Protein AF-A0A2A2AHZ4-F1 (afdb_monomer_lite)

Secondary structure (DSSP, 8-state):
----S--PPPHHHHHHHHHHHHHHHHHHTT--TTSGGGGSPPPHHHHT--HHHHHHTTPEEEEETTEEEEE-SSS--EEEEE-TTS--EEEEE-TTTT-TT--EEEETTEEE---B-TTS-B-EEEEEEESSSSEEEEEE---TTSTT------TTS--S--EEEEEETTTTEEEEE---TT---SS-EEEEETTEEEEESSHHHHHHT--SEEEE-

Radius of gyration: 17.36 Å; chains: 1; bounding box: 48×33×46 Å

Organism: NCBI:txid2029117

Structure (mmCIF, N/CA/C/O backbone):
data_AF-A0A2A2AHZ4-F1
#
_entry.id   AF-A0A2A2AHZ4-F1
#
loop_
_atom_site.group_PDB
_atom_site.id
_atom_site.type_symbol
_atom_site.label_atom_id
_atom_site.label_alt_id
_atom_site.label_comp_id
_atom_site.label_asym_id
_atom_site.label_entity_id
_atom_site.label_seq_id
_atom_site.pdbx_PDB_ins_code
_atom_site.Cartn_x
_atom_site.Cartn_y
_atom_site.Cartn_z
_atom_site.occupancy
_atom_site.B_iso_or_equiv
_atom_site.auth_seq_id
_atom_site.auth_comp_id
_atom_site.auth_asym_id
_atom_site.auth_atom_id
_atom_site.pdbx_PDB_model_num
ATOM 1 N N . MET A 1 1 ? -25.480 15.436 -5.336 1.00 41.38 1 MET A N 1
ATOM 2 C CA . MET A 1 1 ? -25.686 14.184 -4.581 1.00 41.38 1 MET A CA 1
ATOM 3 C C . MET A 1 1 ? -25.624 14.537 -3.107 1.00 41.38 1 MET A C 1
ATOM 5 O O . MET A 1 1 ? -24.783 15.351 -2.749 1.00 41.38 1 MET A O 1
ATOM 9 N N . LEU A 1 2 ? -26.577 14.027 -2.325 1.00 44.72 2 LEU A N 1
ATOM 10 C CA . LEU A 1 2 ? -26.750 14.291 -0.894 1.00 44.72 2 LEU A CA 1
ATOM 11 C C . LEU A 1 2 ? -25.594 13.677 -0.095 1.00 44.72 2 LEU A C 1
ATOM 13 O O . LEU A 1 2 ? -25.531 12.456 -0.009 1.00 44.72 2 LEU A O 1
ATOM 17 N N . PHE A 1 3 ? -24.707 14.481 0.487 1.00 48.66 3 PHE A N 1
ATOM 18 C CA . PHE A 1 3 ? -23.670 13.981 1.402 1.00 48.66 3 PHE A CA 1
ATOM 19 C C . PHE A 1 3 ? -23.408 14.965 2.550 1.00 48.66 3 PHE A C 1
ATOM 21 O O . PHE A 1 3 ? -22.257 15.240 2.860 1.00 48.66 3 PHE A O 1
ATOM 28 N N . ASP A 1 4 ? -24.474 15.500 3.149 1.00 49.34 4 ASP A N 1
ATOM 29 C CA . ASP A 1 4 ? -24.400 16.473 4.252 1.00 49.34 4 ASP A CA 1
ATOM 30 C C . ASP A 1 4 ? -25.344 16.070 5.403 1.00 49.34 4 ASP A C 1
ATOM 32 O O . ASP A 1 4 ? -26.085 16.875 5.957 1.00 49.34 4 ASP A O 1
ATOM 36 N N . GLU A 1 5 ? -25.368 14.774 5.727 1.00 55.78 5 GLU A N 1
ATOM 37 C CA . GLU A 1 5 ? -25.888 14.304 7.013 1.00 55.78 5 GLU A CA 1
ATOM 38 C C . GLU A 1 5 ? -24.698 13.842 7.852 1.00 55.78 5 GLU A C 1
ATOM 40 O O . GLU A 1 5 ? -23.965 12.934 7.445 1.00 55.78 5 GLU A O 1
ATOM 45 N N . ASP A 1 6 ? -24.507 14.491 9.004 1.00 65.88 6 ASP A N 1
ATOM 46 C CA . ASP A 1 6 ? -23.552 14.096 10.036 1.00 65.88 6 ASP A CA 1
ATOM 47 C C . ASP A 1 6 ? -23.744 12.609 10.347 1.00 65.88 6 ASP A C 1
ATOM 49 O O . ASP A 1 6 ? -24.726 12.196 10.967 1.00 65.88 6 ASP A O 1
ATOM 53 N N . CYS A 1 7 ? -22.820 11.777 9.867 1.00 71.00 7 CYS A N 1
ATOM 54 C CA . CYS A 1 7 ? -22.884 10.341 10.083 1.00 71.00 7 CYS A CA 1
ATOM 55 C C . CYS A 1 7 ? -22.544 10.094 11.562 1.00 71.00 7 CYS A C 1
ATOM 57 O O . CYS A 1 7 ? -21.410 10.378 11.963 1.00 71.00 7 CYS A O 1
ATOM 59 N N . PRO A 1 8 ? -23.489 9.617 12.397 1.00 83.94 8 PRO A N 1
ATOM 60 C CA . PRO A 1 8 ? -23.260 9.520 13.831 1.00 83.94 8 PRO A CA 1
ATOM 61 C C . PRO A 1 8 ? -22.068 8.594 14.122 1.00 83.94 8 PRO A C 1
ATOM 63 O O . PRO A 1 8 ? -21.886 7.600 13.410 1.00 83.94 8 PRO A O 1
ATOM 66 N N . PRO A 1 9 ? -21.262 8.876 15.165 1.00 89.50 9 PRO A N 1
ATOM 67 C CA . PRO A 1 9 ? -20.137 8.023 15.522 1.00 89.50 9 PRO A CA 1
ATOM 68 C C . PRO A 1 9 ? -20.585 6.582 15.784 1.00 89.50 9 PRO A C 1
ATOM 70 O O . PRO A 1 9 ? -21.534 6.342 16.534 1.00 89.50 9 PRO A O 1
ATOM 73 N N . THR A 1 10 ? -19.870 5.623 15.204 1.00 94.81 10 THR A N 1
ATOM 74 C CA . THR A 1 10 ? -20.039 4.192 15.463 1.00 94.81 10 THR A CA 1
ATOM 75 C C . THR A 1 10 ? -18.943 3.719 16.425 1.00 94.81 10 THR A C 1
ATOM 77 O O . THR A 1 10 ? -17.909 4.380 16.566 1.00 94.81 10 THR A O 1
ATOM 80 N N . PRO A 1 11 ? -19.095 2.557 17.086 1.00 96.81 11 PRO A N 1
ATOM 81 C CA . PRO A 1 11 ? -18.005 1.983 17.876 1.00 96.81 11 PRO A CA 1
ATOM 82 C C . PRO A 1 11 ? -16.721 1.761 17.059 1.00 96.81 11 PRO A C 1
ATOM 84 O O . PRO A 1 11 ? -15.622 1.979 17.566 1.00 96.81 11 PRO A O 1
ATOM 87 N N . ALA A 1 12 ? -16.853 1.365 15.788 1.00 96.56 12 ALA A N 1
ATOM 88 C CA . ALA A 1 12 ? -15.720 1.176 14.887 1.00 96.56 12 ALA A CA 1
ATOM 89 C C . ALA A 1 12 ? -15.069 2.513 14.495 1.00 96.56 12 ALA A C 1
ATOM 91 O O . ALA A 1 12 ? -13.844 2.611 14.521 1.00 96.56 12 ALA A O 1
ATOM 92 N N . SER A 1 13 ? -15.852 3.568 14.228 1.00 96.69 13 SER A N 1
ATOM 93 C CA . SER A 1 13 ? -15.301 4.892 13.914 1.00 96.69 13 SER A CA 1
ATOM 94 C C . SER A 1 13 ? -14.571 5.506 15.109 1.00 96.69 13 SER A C 1
ATOM 96 O O . SER A 1 13 ? -13.497 6.084 14.949 1.00 96.69 13 SER A O 1
ATOM 98 N N . GLN A 1 14 ? -15.087 5.320 16.326 1.00 97.00 14 GLN A N 1
ATOM 99 C CA . GLN A 1 14 ? -14.411 5.744 17.555 1.00 97.00 14 GLN A CA 1
ATOM 100 C C . GLN A 1 14 ? -13.103 4.977 17.781 1.00 97.00 14 GLN A C 1
ATOM 102 O O . GLN A 1 14 ? -12.082 5.589 18.100 1.00 97.00 14 GLN A O 1
ATOM 107 N N . ALA A 1 15 ? -13.112 3.656 17.579 1.00 97.31 15 ALA A N 1
ATOM 108 C CA . ALA A 1 15 ? -11.908 2.836 17.676 1.00 97.31 15 ALA A CA 1
ATOM 109 C C . ALA A 1 15 ? -10.858 3.237 16.627 1.00 97.31 15 ALA A C 1
ATOM 111 O O . ALA A 1 15 ? -9.676 3.332 16.956 1.00 97.31 15 ALA A O 1
ATOM 112 N N . LEU A 1 16 ? -11.287 3.525 15.394 1.00 97.19 16 LEU A N 1
ATOM 113 C CA . LEU A 1 16 ? -10.426 4.011 14.319 1.00 97.19 16 LEU A CA 1
ATOM 114 C C . LEU A 1 16 ? -9.790 5.363 14.674 1.00 97.19 16 LEU A C 1
ATOM 116 O O . LEU A 1 16 ? -8.573 5.495 14.557 1.00 97.19 16 LEU A O 1
ATOM 120 N N . ARG A 1 17 ? -10.575 6.335 15.168 1.00 95.94 17 ARG A N 1
ATOM 121 C CA . ARG A 1 17 ? -10.053 7.636 15.630 1.00 95.94 17 ARG A CA 1
ATOM 122 C C . ARG A 1 17 ? -9.018 7.465 16.743 1.00 95.94 17 ARG A C 1
ATOM 124 O O . ARG A 1 17 ? -7.943 8.048 16.671 1.00 95.94 17 ARG A O 1
ATOM 131 N N . ALA A 1 18 ? -9.323 6.655 17.758 1.00 96.88 18 ALA A N 1
ATOM 132 C CA . ALA A 1 18 ? -8.422 6.429 18.889 1.00 96.88 18 ALA A CA 1
ATOM 133 C C . ALA A 1 18 ? -7.110 5.751 18.461 1.00 96.88 18 ALA A C 1
ATOM 135 O O . ALA A 1 18 ? -6.023 6.132 18.904 1.00 96.88 18 ALA A O 1
ATOM 136 N N . TRP A 1 19 ? -7.202 4.763 17.571 1.00 96.50 19 TRP A N 1
ATOM 137 C CA . TRP A 1 19 ? -6.030 4.087 17.032 1.00 96.50 19 TRP A CA 1
ATOM 138 C C . TRP A 1 19 ? -5.176 5.024 16.172 1.00 96.50 19 TRP A C 1
ATOM 140 O O . TRP A 1 19 ? -3.969 5.114 16.390 1.00 96.50 19 TRP A O 1
ATOM 150 N N . HIS A 1 20 ? -5.785 5.789 15.261 1.00 95.62 20 HIS A N 1
ATOM 151 C CA . HIS A 1 20 ? -5.059 6.767 14.445 1.00 95.62 20 HIS A CA 1
ATOM 152 C C . HIS A 1 20 ? -4.393 7.852 15.304 1.00 95.62 20 HIS A C 1
ATOM 154 O O . HIS A 1 20 ? -3.220 8.152 15.096 1.00 95.62 20 HIS A O 1
ATOM 160 N N . ALA A 1 21 ? -5.066 8.353 16.344 1.00 94.88 21 ALA A N 1
ATOM 161 C CA . ALA A 1 21 ? -4.463 9.289 17.295 1.00 94.88 21 ALA A CA 1
ATOM 162 C C . ALA A 1 21 ? -3.212 8.703 17.980 1.00 94.88 21 ALA A C 1
ATOM 164 O O . ALA A 1 21 ? -2.217 9.406 18.150 1.00 94.88 21 ALA A O 1
ATOM 165 N N . THR A 1 22 ? -3.228 7.401 18.294 1.00 95.50 22 THR A N 1
ATOM 166 C CA . THR A 1 22 ? -2.059 6.687 18.840 1.00 95.50 22 THR A CA 1
ATOM 167 C C . THR A 1 22 ? -0.902 6.654 17.835 1.00 95.50 22 THR A C 1
ATOM 169 O O . THR A 1 22 ? 0.251 6.851 18.221 1.00 95.50 22 THR A O 1
ATOM 172 N N . LEU A 1 23 ? -1.187 6.449 16.542 1.00 94.31 23 LEU A N 1
ATOM 173 C CA . LEU A 1 23 ? -0.168 6.505 15.486 1.00 94.31 23 LEU A CA 1
ATOM 174 C C . LEU A 1 23 ? 0.454 7.899 15.367 1.00 94.31 23 LEU A C 1
ATOM 176 O O . LEU A 1 23 ? 1.675 8.024 15.284 1.00 94.31 23 LEU A O 1
ATOM 180 N N . ILE A 1 24 ? -0.375 8.946 15.389 1.00 93.31 24 ILE A N 1
ATOM 181 C CA . ILE A 1 24 ? 0.084 10.339 15.332 1.00 93.31 24 ILE A CA 1
ATOM 182 C C . ILE A 1 24 ? 0.972 10.670 16.532 1.00 93.31 24 ILE A C 1
ATOM 184 O O . ILE A 1 24 ? 2.043 11.252 16.359 1.00 93.31 24 ILE A O 1
ATOM 188 N N . GLU A 1 25 ? 0.559 10.294 17.741 1.00 93.31 25 GLU A N 1
ATOM 189 C CA . GLU A 1 25 ? 1.345 10.526 18.953 1.00 93.31 25 GLU A CA 1
ATOM 190 C C . GLU A 1 25 ? 2.684 9.777 18.909 1.00 93.31 25 GLU A C 1
ATOM 192 O O . GLU A 1 25 ? 3.731 10.367 19.180 1.00 93.31 25 GLU A O 1
ATOM 197 N N . ALA A 1 26 ? 2.680 8.506 18.500 1.00 92.75 26 ALA A N 1
ATOM 198 C CA . ALA A 1 26 ? 3.904 7.727 18.343 1.00 92.75 26 ALA A CA 1
ATOM 199 C C . ALA A 1 26 ? 4.857 8.360 17.314 1.00 92.75 26 ALA A C 1
ATOM 201 O O . ALA A 1 26 ? 6.051 8.496 17.590 1.00 92.75 26 ALA A O 1
ATOM 202 N N . ALA A 1 27 ? 4.333 8.808 16.168 1.00 90.00 27 ALA A N 1
ATOM 203 C CA . ALA A 1 27 ? 5.123 9.476 15.135 1.00 90.00 27 ALA A CA 1
ATOM 204 C C . ALA A 1 27 ? 5.732 10.792 15.648 1.00 90.00 27 ALA A C 1
ATOM 206 O O . ALA A 1 27 ? 6.927 11.022 15.470 1.00 90.00 27 ALA A O 1
ATOM 207 N N . ARG A 1 28 ? 4.948 11.620 16.354 1.00 89.31 28 ARG A N 1
ATOM 208 C CA . ARG A 1 28 ? 5.422 12.874 16.977 1.00 89.31 28 ARG A CA 1
ATOM 209 C C . ARG A 1 28 ? 6.498 12.646 18.035 1.00 89.31 28 ARG A C 1
ATOM 211 O O . ARG A 1 28 ? 7.392 13.471 18.187 1.00 89.31 28 ARG A O 1
ATOM 218 N N . ASN A 1 29 ? 6.434 11.516 18.733 1.00 90.75 29 ASN A N 1
ATOM 219 C CA . ASN A 1 29 ? 7.433 11.110 19.719 1.00 90.75 29 ASN A CA 1
ATOM 220 C C . ASN A 1 29 ? 8.667 10.431 19.091 1.00 90.75 29 ASN A C 1
ATOM 222 O O . ASN A 1 29 ? 9.525 9.933 19.820 1.00 90.75 29 ASN A O 1
ATOM 226 N N . GLY A 1 30 ? 8.774 10.399 17.758 1.00 87.94 30 GLY A N 1
ATOM 227 C CA . GLY A 1 30 ? 9.929 9.851 17.046 1.00 87.94 30 GLY A CA 1
ATOM 228 C C . GLY A 1 30 ? 10.000 8.323 17.040 1.00 87.94 30 GLY A C 1
ATOM 229 O O . GLY A 1 30 ? 11.068 7.764 16.785 1.00 87.94 30 GLY A O 1
ATOM 230 N N . VAL A 1 31 ? 8.891 7.627 17.324 1.00 89.81 31 VAL A N 1
ATOM 231 C CA . VAL A 1 31 ? 8.833 6.168 17.172 1.00 89.81 31 VAL A CA 1
ATOM 232 C C . VAL A 1 31 ? 8.992 5.838 15.696 1.00 89.81 31 VAL A C 1
ATOM 234 O O . VAL A 1 31 ? 8.275 6.362 14.843 1.00 89.81 31 VAL A O 1
ATOM 237 N N . ARG A 1 32 ? 9.952 4.966 15.396 1.00 86.81 32 ARG A N 1
ATOM 238 C CA . ARG A 1 32 ? 10.287 4.641 14.017 1.00 86.81 32 ARG A CA 1
ATOM 239 C C . ARG A 1 32 ? 9.243 3.731 13.360 1.00 86.81 32 ARG A C 1
ATOM 241 O O . ARG A 1 32 ? 8.642 2.907 14.050 1.00 86.81 32 ARG A O 1
ATOM 248 N N . PRO A 1 33 ? 9.099 3.786 12.024 1.00 86.94 33 PRO A N 1
ATOM 249 C CA . PRO A 1 33 ? 8.089 3.022 11.284 1.00 86.94 33 PRO A CA 1
ATOM 250 C C . PRO A 1 33 ? 8.236 1.496 11.382 1.00 86.94 33 PRO A C 1
ATOM 252 O O . PRO A 1 33 ? 7.311 0.756 11.055 1.00 86.94 33 PRO A O 1
ATOM 255 N N . ASP A 1 34 ? 9.417 1.006 11.751 1.00 87.62 34 ASP A N 1
ATOM 256 C CA . ASP A 1 34 ? 9.757 -0.408 11.923 1.00 87.62 34 ASP A CA 1
ATOM 257 C C . ASP A 1 34 ? 9.608 -0.891 13.378 1.00 87.62 34 ASP A C 1
ATOM 259 O O . ASP A 1 34 ? 10.073 -1.977 13.726 1.00 87.62 34 ASP A O 1
ATOM 263 N N . GLN A 1 35 ? 8.972 -0.093 14.242 1.00 89.75 35 GLN A N 1
ATOM 264 C CA . GLN A 1 35 ? 8.916 -0.329 15.683 1.00 89.75 35 GLN A CA 1
ATOM 265 C C . GLN A 1 35 ? 7.538 -0.031 16.287 1.00 89.75 35 GLN A C 1
ATOM 267 O O . GLN A 1 35 ? 6.701 0.671 15.720 1.00 89.75 35 GLN A O 1
ATOM 272 N N . GLY A 1 36 ? 7.337 -0.533 17.509 1.00 90.94 36 GLY A N 1
ATOM 273 C CA . GLY A 1 36 ? 6.236 -0.128 18.379 1.00 90.94 36 GLY A CA 1
ATOM 274 C C . GLY A 1 36 ? 4.859 -0.374 17.768 1.00 90.94 36 GLY A C 1
ATOM 275 O O . GLY A 1 36 ? 4.561 -1.475 17.318 1.00 90.94 36 GLY A O 1
ATOM 276 N N . VAL A 1 37 ? 4.011 0.655 17.785 1.00 93.31 37 VAL A N 1
ATOM 277 C CA . VAL A 1 37 ? 2.624 0.575 17.299 1.00 93.31 37 VAL A CA 1
ATOM 278 C C . VAL A 1 37 ? 2.533 0.339 15.784 1.00 93.31 37 VAL A C 1
ATOM 280 O O . VAL A 1 37 ? 1.548 -0.220 15.312 1.00 93.31 37 VAL A O 1
ATOM 283 N N . PHE A 1 38 ? 3.568 0.692 15.014 1.00 92.88 38 PHE A N 1
ATOM 284 C CA . PHE A 1 38 ? 3.550 0.606 13.548 1.00 92.88 38 PHE A CA 1
ATOM 285 C C . PHE A 1 38 ? 3.742 -0.810 12.999 1.00 92.88 38 PHE A C 1
ATOM 287 O O . PHE A 1 38 ? 3.476 -1.059 11.826 1.00 92.88 38 PHE A O 1
ATOM 294 N N . THR A 1 39 ? 4.178 -1.747 13.842 1.00 92.69 39 THR A N 1
ATOM 295 C CA . THR A 1 39 ? 4.331 -3.170 13.496 1.00 92.69 39 THR A CA 1
ATOM 296 C C . THR A 1 39 ? 3.261 -4.053 14.135 1.00 92.69 39 THR A C 1
ATOM 298 O O . THR A 1 39 ? 3.299 -5.276 14.002 1.00 92.69 39 THR A O 1
ATOM 301 N N . GLN A 1 40 ? 2.307 -3.451 14.847 1.00 95.75 40 GLN A N 1
ATOM 302 C CA . GLN A 1 40 ? 1.228 -4.157 15.528 1.00 95.75 40 GLN A CA 1
ATOM 303 C C . GLN A 1 40 ? -0.034 -4.178 14.673 1.00 95.75 40 GLN A C 1
ATOM 305 O O . GLN A 1 40 ? -0.291 -3.256 13.902 1.00 95.75 40 GLN A O 1
ATOM 310 N N . ALA A 1 41 ? -0.843 -5.222 14.838 1.00 97.06 41 ALA A N 1
ATOM 311 C CA . ALA A 1 41 ? -2.181 -5.259 14.268 1.00 97.06 41 ALA A CA 1
ATOM 312 C C . ALA A 1 41 ? -3.065 -4.140 14.850 1.00 97.06 41 ALA A C 1
ATOM 314 O O . ALA A 1 41 ? -2.904 -3.714 15.999 1.00 97.06 41 ALA A O 1
ATOM 315 N N . MET A 1 42 ? -4.027 -3.686 14.054 1.00 97.38 42 MET A N 1
ATOM 316 C CA . MET A 1 42 ? -5.071 -2.764 14.478 1.00 97.38 42 MET A CA 1
ATOM 317 C C . MET A 1 42 ? -5.944 -3.414 15.564 1.00 97.38 42 MET A C 1
ATOM 319 O O . MET A 1 42 ? -6.218 -4.617 15.510 1.00 97.38 42 MET A O 1
ATOM 323 N N . PRO A 1 43 ? -6.464 -2.634 16.527 1.00 96.69 43 PRO A N 1
ATOM 324 C CA . PRO A 1 43 ? -7.502 -3.110 17.432 1.00 96.69 43 PRO A CA 1
ATOM 325 C C . PRO A 1 43 ? -8.698 -3.679 16.646 1.00 96.69 43 PRO A C 1
ATOM 327 O O . PRO A 1 43 ? -9.098 -3.062 15.657 1.00 96.69 43 PRO A O 1
ATOM 330 N N . PRO A 1 44 ? -9.334 -4.785 17.083 1.00 96.62 44 PRO A N 1
ATOM 331 C CA . PRO A 1 44 ? -10.352 -5.484 16.290 1.00 96.62 44 PRO A CA 1
ATOM 332 C C . PRO A 1 44 ? -11.507 -4.611 15.779 1.00 96.62 44 PRO A C 1
ATOM 334 O O . PRO A 1 44 ? -11.946 -4.777 14.647 1.00 96.62 44 PRO A O 1
ATOM 337 N N . LEU A 1 45 ? -11.975 -3.649 16.584 1.00 96.50 45 LEU A N 1
ATOM 338 C CA . LEU A 1 45 ? -13.040 -2.725 16.171 1.00 96.50 45 LEU A CA 1
ATOM 339 C C . LEU A 1 45 ? -12.586 -1.737 15.088 1.00 96.50 45 LEU A C 1
ATOM 341 O O . LEU A 1 45 ? -13.371 -1.399 14.206 1.00 96.50 45 LEU A O 1
ATOM 345 N N . ALA A 1 46 ? -11.329 -1.291 15.136 1.00 96.44 46 ALA A N 1
ATOM 346 C CA . ALA A 1 46 ? -10.757 -0.447 14.092 1.00 96.44 46 ALA A CA 1
ATOM 347 C C . ALA A 1 46 ? -10.492 -1.272 12.821 1.00 96.44 46 ALA A C 1
ATOM 349 O O . ALA A 1 46 ? -10.785 -0.815 11.722 1.00 96.44 46 ALA A O 1
ATOM 350 N N . ALA A 1 47 ? -10.008 -2.510 12.970 1.00 96.69 47 ALA A N 1
ATOM 351 C CA . ALA A 1 47 ? -9.791 -3.452 11.868 1.00 96.69 47 ALA A CA 1
ATOM 352 C C . ALA A 1 47 ? -11.087 -3.800 11.111 1.00 96.69 47 ALA A C 1
ATOM 354 O O . ALA A 1 47 ? -11.069 -4.016 9.901 1.00 96.69 47 ALA A O 1
ATOM 355 N N . SER A 1 48 ? -12.229 -3.833 11.805 1.00 95.44 48 SER A N 1
ATOM 356 C CA . SER A 1 48 ? -13.534 -4.092 11.187 1.00 95.44 48 SER A CA 1
ATOM 357 C C . SER A 1 48 ? -14.154 -2.880 10.488 1.00 95.44 48 SER A C 1
ATOM 359 O O . SER A 1 48 ? -15.232 -3.024 9.912 1.00 95.44 48 SER A O 1
ATOM 361 N N . ALA A 1 49 ? -13.520 -1.704 10.548 1.00 96.38 49 ALA A N 1
ATOM 362 C CA . ALA A 1 49 ? -14.069 -0.480 9.979 1.00 96.38 49 ALA A CA 1
ATOM 363 C C . ALA A 1 49 ? -14.356 -0.635 8.476 1.00 96.38 49 ALA A C 1
ATOM 365 O O . ALA A 1 49 ? -13.629 -1.293 7.722 1.00 96.38 49 ALA A O 1
ATOM 366 N N . ARG A 1 50 ? -15.454 -0.025 8.039 1.00 95.25 50 ARG A N 1
ATOM 367 C CA . ARG A 1 50 ? -15.889 0.060 6.641 1.00 95.25 50 ARG A CA 1
ATOM 368 C C . ARG A 1 50 ? -15.977 1.520 6.217 1.00 95.25 50 ARG A C 1
ATOM 370 O O . ARG A 1 50 ? -15.882 2.417 7.046 1.00 95.25 50 ARG A O 1
ATOM 377 N N . VAL A 1 51 ? -16.207 1.779 4.930 1.00 95.19 51 VAL A N 1
ATOM 378 C CA . VAL A 1 51 ? -16.240 3.140 4.349 1.00 95.19 51 VAL A CA 1
ATOM 379 C C . VAL A 1 51 ? -17.068 4.135 5.180 1.00 95.19 51 VAL A C 1
ATOM 381 O O . VAL A 1 51 ? -16.650 5.273 5.393 1.00 95.19 51 VAL A O 1
ATOM 384 N N . HIS A 1 52 ? -18.232 3.714 5.687 1.00 94.56 52 HIS A N 1
ATOM 385 C CA . HIS A 1 52 ? -19.091 4.567 6.512 1.00 94.56 52 HIS A CA 1
ATOM 386 C C . HIS A 1 52 ? -18.490 4.887 7.891 1.00 94.56 52 HIS A C 1
ATOM 388 O O . HIS A 1 52 ? -18.702 5.989 8.389 1.00 94.56 52 HIS A O 1
ATOM 394 N N . ASP A 1 53 ? -17.700 3.985 8.478 1.00 96.62 53 ASP A N 1
ATOM 395 C CA . ASP A 1 53 ? -16.980 4.229 9.730 1.00 96.62 53 ASP A CA 1
ATOM 396 C C . ASP A 1 53 ? -15.842 5.228 9.531 1.00 96.62 53 ASP A C 1
ATOM 398 O O . ASP A 1 53 ? -15.641 6.084 10.382 1.00 96.62 53 ASP A O 1
ATOM 402 N N . PHE A 1 54 ? -15.137 5.179 8.394 1.00 96.31 54 PHE A N 1
ATOM 403 C CA . PHE A 1 54 ? -14.137 6.195 8.040 1.00 96.31 54 PHE A CA 1
ATOM 404 C C . PHE A 1 54 ? -14.786 7.575 7.884 1.00 96.31 54 PHE A C 1
ATOM 406 O O . PHE A 1 54 ? -14.283 8.560 8.420 1.00 96.31 54 PHE A O 1
ATOM 413 N N . ARG A 1 55 ? -15.958 7.650 7.241 1.00 94.25 55 ARG A N 1
ATOM 414 C CA . ARG A 1 55 ? -16.738 8.895 7.169 1.00 94.25 55 ARG A CA 1
ATOM 415 C C . ARG A 1 55 ? -17.172 9.377 8.554 1.00 94.25 55 ARG A C 1
ATOM 417 O O . ARG A 1 55 ? -16.980 10.542 8.877 1.00 94.25 55 ARG A O 1
ATOM 424 N N . ALA A 1 56 ? -17.718 8.488 9.384 1.00 94.81 56 ALA A N 1
ATOM 425 C CA . ALA A 1 56 ? -18.077 8.789 10.771 1.00 94.81 56 ALA A CA 1
ATOM 426 C C . ALA A 1 56 ? -16.844 9.051 11.659 1.00 94.81 56 ALA A C 1
ATOM 428 O O . ALA A 1 56 ? -16.980 9.517 12.790 1.00 94.81 56 ALA A O 1
ATOM 429 N N . ALA A 1 57 ? -15.639 8.752 11.172 1.00 94.81 57 ALA A N 1
ATOM 430 C CA . ALA A 1 57 ? -14.360 9.137 11.751 1.00 94.81 57 ALA A CA 1
ATOM 431 C C . ALA A 1 57 ? -13.830 10.473 11.199 1.00 94.81 57 ALA A C 1
ATOM 433 O O . ALA A 1 57 ? -12.700 10.827 11.508 1.00 94.81 57 ALA A O 1
ATOM 434 N N . GLU A 1 58 ? -14.637 11.202 10.416 1.00 93.81 58 GLU A N 1
ATOM 435 C CA . GLU A 1 58 ? -14.315 12.487 9.764 1.00 93.81 58 GLU A CA 1
ATOM 436 C C . GLU A 1 58 ? -13.254 12.400 8.652 1.00 93.81 58 GLU A C 1
ATOM 438 O O . GLU A 1 58 ? -12.753 13.413 8.157 1.00 93.81 58 GLU A O 1
ATOM 443 N N . TRP A 1 59 ? -12.958 11.197 8.156 1.00 95.56 59 TRP A N 1
ATOM 444 C CA . TRP A 1 59 ? -12.101 11.046 6.983 1.00 95.56 59 TRP A CA 1
ATOM 445 C C . TRP A 1 59 ? -12.867 11.439 5.721 1.00 95.56 59 TRP A C 1
ATOM 447 O O . TRP A 1 59 ? -14.050 11.124 5.543 1.00 95.56 59 TRP A O 1
ATOM 457 N N . LYS A 1 60 ? -12.176 12.117 4.804 1.00 95.19 60 LYS A N 1
ATOM 458 C CA . LYS A 1 60 ? -12.745 12.512 3.520 1.00 95.19 60 LYS A CA 1
ATOM 459 C C . LYS A 1 60 ? -12.863 11.292 2.627 1.00 95.19 60 LYS A C 1
ATOM 461 O O . LYS A 1 60 ? -11.853 10.673 2.312 1.00 95.19 60 LYS A O 1
ATOM 466 N N . ILE A 1 61 ? -14.078 10.982 2.190 1.00 95.56 61 ILE A N 1
ATOM 467 C CA . ILE A 1 61 ? -14.322 9.906 1.229 1.00 95.56 61 ILE A CA 1
ATOM 468 C C . ILE A 1 61 ? -14.217 10.457 -0.190 1.00 95.56 61 ILE A C 1
ATOM 470 O O . ILE A 1 61 ? -14.766 11.517 -0.500 1.00 95.56 61 ILE A O 1
ATOM 474 N N . PHE A 1 62 ? -13.548 9.708 -1.051 1.00 93.75 62 PHE A N 1
ATOM 475 C CA . PHE A 1 62 ? -13.416 9.968 -2.472 1.00 93.75 62 PHE A CA 1
ATOM 476 C C . PHE A 1 62 ? -13.907 8.745 -3.241 1.00 93.75 62 PHE A C 1
ATOM 478 O O . PHE A 1 62 ? -13.654 7.608 -2.848 1.00 93.75 62 PHE A O 1
ATOM 485 N N . ASP A 1 63 ? -14.590 9.004 -4.348 1.00 91.88 63 ASP A N 1
ATOM 486 C CA . ASP A 1 63 ? -14.989 8.003 -5.329 1.00 91.88 63 ASP A CA 1
ATOM 487 C C . ASP A 1 63 ? -14.514 8.510 -6.688 1.00 91.88 63 ASP A C 1
ATOM 489 O O . ASP A 1 63 ? -14.977 9.546 -7.177 1.00 91.88 63 ASP A O 1
ATOM 493 N N . THR A 1 64 ? -13.514 7.836 -7.248 1.00 85.38 64 THR A N 1
ATOM 494 C CA . THR A 1 64 ? -12.951 8.182 -8.554 1.00 85.38 64 THR A CA 1
ATOM 495 C C . THR A 1 64 ? -13.077 6.980 -9.467 1.00 85.38 64 THR A C 1
ATOM 497 O O . THR A 1 64 ? -12.394 5.983 -9.282 1.00 85.38 64 THR A O 1
ATOM 500 N N . ALA A 1 65 ? -13.958 7.079 -10.464 1.00 82.88 65 ALA A N 1
ATOM 501 C CA . ALA A 1 65 ? -14.203 6.009 -11.433 1.00 82.88 65 ALA A CA 1
ATOM 502 C C . ALA A 1 65 ? -14.564 4.645 -10.797 1.00 82.88 65 ALA A C 1
ATOM 504 O O . ALA A 1 65 ? -14.254 3.604 -11.372 1.00 82.88 65 ALA A O 1
ATOM 505 N N . GLY A 1 66 ? -15.245 4.645 -9.642 1.00 80.00 66 GLY A N 1
ATOM 506 C CA . GLY A 1 66 ? -15.633 3.428 -8.923 1.00 80.00 66 GLY A CA 1
ATOM 507 C C . GLY A 1 66 ? -14.592 2.930 -7.918 1.00 80.00 66 GLY A C 1
ATOM 508 O O . GLY A 1 66 ? -14.856 1.962 -7.210 1.00 80.00 66 GLY A O 1
ATOM 509 N N . GLU A 1 67 ? -13.435 3.587 -7.818 1.00 88.25 67 GLU A N 1
ATOM 510 C CA . GLU A 1 67 ? -12.452 3.334 -6.768 1.00 88.25 67 GLU A CA 1
ATOM 511 C C . GLU A 1 67 ? -12.759 4.206 -5.551 1.00 88.25 67 GLU A C 1
ATOM 513 O O . GLU A 1 67 ? -12.691 5.440 -5.611 1.00 88.25 67 GLU A O 1
ATOM 518 N N . ILE A 1 68 ? -13.076 3.555 -4.432 1.00 94.12 68 ILE A N 1
ATOM 519 C CA . ILE A 1 68 ? -13.391 4.228 -3.175 1.00 94.12 68 ILE A CA 1
ATOM 520 C C . ILE A 1 68 ? -12.148 4.260 -2.295 1.00 94.12 68 ILE A C 1
ATOM 522 O O . ILE A 1 68 ? -11.522 3.232 -2.024 1.00 94.12 68 ILE A O 1
ATOM 526 N N . HIS A 1 69 ? -11.827 5.444 -1.791 1.00 95.12 69 HIS A N 1
ATOM 527 C CA . HIS A 1 69 ? -10.775 5.630 -0.803 1.00 95.12 69 HIS A CA 1
ATOM 528 C C . HIS A 1 69 ? -11.152 6.716 0.209 1.00 95.12 69 HIS A C 1
ATOM 530 O O . HIS A 1 69 ? -11.991 7.581 -0.049 1.00 95.12 69 HIS A O 1
ATOM 536 N N . ALA A 1 70 ? -10.547 6.657 1.388 1.00 96.25 70 ALA A N 1
ATOM 537 C CA . ALA A 1 70 ? -10.709 7.634 2.453 1.00 96.25 70 ALA A CA 1
ATOM 538 C C . ALA A 1 70 ? -9.357 8.272 2.781 1.00 96.25 70 ALA A C 1
ATOM 540 O O . ALA A 1 70 ? -8.351 7.572 2.849 1.00 96.25 70 ALA A O 1
ATOM 541 N N . ARG A 1 71 ? -9.335 9.583 3.027 1.00 95.00 71 ARG A N 1
ATOM 542 C CA . ARG A 1 71 ? -8.146 10.308 3.491 1.00 95.00 71 ARG A CA 1
ATOM 543 C C . ARG A 1 71 ? -8.408 10.970 4.825 1.00 95.00 71 ARG A C 1
ATOM 545 O O . ARG A 1 71 ? -9.425 11.646 4.995 1.00 95.00 71 ARG A O 1
ATOM 552 N N . GLU A 1 72 ? -7.453 10.851 5.725 1.00 92.81 72 GLU A N 1
ATOM 553 C CA . GLU A 1 72 ? -7.440 11.644 6.944 1.00 92.81 72 GLU A CA 1
ATOM 554 C C . GLU A 1 72 ? -7.177 13.133 6.632 1.00 92.81 72 GLU A C 1
ATOM 556 O O . GLU A 1 72 ? -6.384 13.464 5.747 1.00 92.81 72 GLU A O 1
ATOM 561 N N . GLN A 1 73 ? -7.898 14.041 7.300 1.00 86.69 73 GLN A N 1
ATOM 562 C CA . GLN A 1 73 ? -7.964 15.455 6.901 1.00 86.69 73 GLN A CA 1
ATOM 563 C C . GLN A 1 73 ? -7.115 16.403 7.748 1.00 86.69 73 GLN A C 1
ATOM 565 O O . GLN A 1 73 ? -6.740 17.459 7.235 1.00 86.69 73 GLN A O 1
ATOM 570 N N . ASP A 1 74 ? -6.801 16.051 8.993 1.00 83.69 74 ASP A N 1
ATOM 571 C CA . ASP A 1 74 ? -6.158 16.982 9.922 1.00 83.69 74 ASP A CA 1
ATOM 572 C C . ASP A 1 74 ? -4.639 16.988 9.745 1.00 83.69 74 ASP A C 1
ATOM 574 O O . ASP A 1 74 ? -4.002 18.036 9.843 1.00 83.69 74 ASP A O 1
ATOM 578 N N . HIS A 1 75 ? -4.059 15.825 9.444 1.00 80.50 75 HIS A N 1
ATOM 579 C CA . HIS A 1 75 ? -2.613 15.642 9.314 1.00 80.50 75 HIS A CA 1
ATOM 580 C C . HIS A 1 75 ? -2.187 15.182 7.922 1.00 80.50 75 HIS A C 1
ATOM 582 O O . HIS A 1 75 ? -0.995 15.139 7.637 1.00 80.50 75 HIS A O 1
ATOM 588 N N . TRP A 1 76 ? -3.145 14.791 7.077 1.00 80.75 76 TRP A N 1
ATOM 589 C CA . TRP A 1 76 ? -2.912 14.238 5.737 1.00 80.75 76 TRP A CA 1
ATOM 590 C C . TRP A 1 76 ? -1.962 13.039 5.759 1.00 80.75 76 TRP A C 1
ATOM 592 O O . TRP A 1 76 ? -1.229 12.788 4.807 1.00 80.75 76 TRP A O 1
ATOM 602 N N . SER A 1 77 ? -2.015 12.303 6.865 1.00 85.94 77 SER A N 1
ATOM 603 C CA . SER A 1 77 ? -1.018 11.312 7.269 1.00 85.94 77 SER A CA 1
ATOM 604 C C . SER A 1 77 ? -1.346 9.891 6.821 1.00 85.94 77 SER A C 1
ATOM 606 O O . SER A 1 77 ? -0.502 8.998 6.937 1.00 85.94 77 SER A O 1
ATOM 608 N N . ALA A 1 78 ? -2.587 9.663 6.382 1.00 93.31 78 ALA A N 1
ATOM 609 C CA . ALA A 1 78 ? -3.106 8.333 6.130 1.00 93.31 78 ALA A CA 1
ATOM 610 C C . ALA A 1 78 ? -4.157 8.283 5.019 1.00 93.31 78 ALA A C 1
ATOM 612 O O . ALA A 1 78 ? -4.988 9.189 4.866 1.00 93.31 78 ALA A O 1
ATOM 613 N N . TRP A 1 79 ? -4.157 7.152 4.319 1.00 95.69 79 TRP A N 1
ATOM 614 C CA . TRP A 1 79 ? -5.150 6.768 3.326 1.00 95.69 79 TRP A CA 1
ATOM 615 C C . TRP A 1 79 ? -5.696 5.379 3.637 1.00 95.69 79 TRP A C 1
ATOM 617 O O . TRP A 1 79 ? -4.962 4.501 4.083 1.00 95.69 79 TRP A O 1
ATOM 627 N N . ALA A 1 80 ? -6.977 5.164 3.366 1.00 97.56 80 ALA A N 1
ATOM 628 C CA . ALA A 1 80 ? -7.588 3.845 3.340 1.00 97.56 80 ALA A CA 1
ATOM 629 C C . ALA A 1 80 ? -8.173 3.574 1.955 1.00 97.56 80 ALA A C 1
ATOM 631 O O . ALA A 1 80 ? -8.898 4.402 1.407 1.00 97.56 80 ALA A O 1
ATOM 632 N N . PHE A 1 81 ? -7.867 2.408 1.405 1.00 97.75 81 PHE A N 1
ATOM 633 C CA . PHE A 1 81 ? -8.277 1.960 0.082 1.00 97.75 81 PHE A CA 1
ATOM 634 C C . PHE A 1 81 ? -9.148 0.721 0.229 1.00 97.75 81 PHE A C 1
ATOM 636 O O . PHE A 1 81 ? -8.758 -0.243 0.896 1.00 97.75 81 PHE A O 1
ATOM 643 N N . PHE A 1 82 ? -10.303 0.721 -0.425 1.00 97.69 82 PHE A N 1
ATOM 644 C CA . PHE A 1 82 ? -11.266 -0.373 -0.343 1.00 97.69 82 PHE A CA 1
ATOM 645 C C . PHE A 1 82 ? -11.258 -1.175 -1.640 1.00 97.69 82 PHE A C 1
ATOM 647 O O . PHE A 1 82 ? -11.179 -0.589 -2.723 1.00 97.69 82 PHE A O 1
ATOM 654 N N . SER A 1 83 ? -11.318 -2.505 -1.533 1.00 97.12 83 SER A N 1
ATOM 655 C CA . SER A 1 83 ? -11.441 -3.359 -2.716 1.00 97.12 83 SER A CA 1
ATOM 656 C C . SER A 1 83 ? -12.752 -3.064 -3.466 1.00 97.12 83 SER A C 1
ATOM 658 O O . SER A 1 83 ? -13.666 -2.493 -2.863 1.00 97.12 83 SER A O 1
ATOM 660 N N . PRO A 1 84 ? -12.873 -3.391 -4.766 1.00 94.75 84 PRO A N 1
ATOM 661 C CA . PRO A 1 84 ? -14.086 -3.120 -5.552 1.00 94.75 84 PRO A CA 1
ATOM 662 C C . PRO A 1 84 ? -15.419 -3.539 -4.891 1.00 94.75 84 PRO A C 1
ATOM 664 O O . PRO A 1 84 ? -16.386 -2.777 -4.904 1.00 94.75 84 PRO A O 1
ATOM 667 N N . GLU A 1 85 ? -15.473 -4.715 -4.266 1.00 94.62 85 GLU A N 1
ATOM 668 C CA . GLU A 1 85 ? -16.617 -5.245 -3.507 1.00 94.62 85 GLU A CA 1
ATOM 669 C C . GLU A 1 85 ? -16.586 -4.834 -2.023 1.00 94.62 85 GLU A C 1
ATOM 671 O O . GLU A 1 85 ? -17.470 -5.198 -1.248 1.00 94.62 85 GLU A O 1
ATOM 676 N N . GLN A 1 86 ? -15.581 -4.051 -1.619 1.00 94.81 86 GLN A N 1
ATOM 677 C CA . GLN A 1 86 ? -15.335 -3.563 -0.258 1.00 94.81 86 GLN A CA 1
ATOM 678 C C . GLN A 1 86 ? -15.206 -4.693 0.775 1.00 94.81 86 GLN A C 1
ATOM 680 O O . GLN A 1 86 ? -15.478 -4.501 1.965 1.00 94.81 86 GLN A O 1
ATOM 685 N N . ALA A 1 87 ? -14.783 -5.876 0.323 1.00 95.69 87 ALA A N 1
ATOM 686 C CA . ALA A 1 87 ? -14.475 -7.010 1.183 1.00 95.69 87 ALA A CA 1
ATOM 687 C C . ALA A 1 87 ? -13.199 -6.762 1.999 1.00 95.69 87 ALA A C 1
ATOM 689 O O . ALA A 1 87 ? -13.116 -7.206 3.148 1.00 95.69 87 ALA A O 1
ATOM 690 N N . HIS A 1 88 ? -12.256 -6.011 1.422 1.00 97.44 88 HIS A N 1
ATOM 691 C CA . HIS A 1 88 ? -10.948 -5.737 1.999 1.00 97.44 88 HIS A CA 1
ATOM 692 C C . HIS A 1 88 ? -10.677 -4.240 2.161 1.00 97.44 88 HIS A C 1
ATOM 694 O O . HIS A 1 88 ? -11.151 -3.405 1.381 1.00 97.44 88 HIS A O 1
ATOM 700 N N . CYS A 1 89 ? -9.873 -3.905 3.170 1.00 97.88 89 CYS A N 1
ATOM 701 C CA . CYS A 1 89 ? -9.403 -2.546 3.430 1.00 97.88 89 CYS A CA 1
ATOM 702 C C . CYS A 1 89 ? -7.884 -2.541 3.618 1.00 97.88 89 CYS A C 1
ATOM 704 O O . CYS A 1 89 ? -7.365 -3.206 4.514 1.00 97.88 89 CYS A O 1
ATOM 706 N N . ALA A 1 90 ? -7.181 -1.747 2.813 1.00 98.19 90 ALA A N 1
ATOM 707 C CA . ALA A 1 90 ? -5.761 -1.466 2.982 1.00 98.19 90 ALA A CA 1
ATOM 708 C C . ALA A 1 90 ? -5.583 -0.044 3.525 1.00 98.19 90 ALA A C 1
ATOM 710 O O . ALA A 1 90 ? -6.080 0.905 2.923 1.00 98.19 90 ALA A O 1
ATOM 711 N N . LEU A 1 91 ? -4.890 0.113 4.650 1.00 97.81 91 LEU A N 1
ATOM 712 C CA . LEU A 1 91 ? -4.611 1.400 5.282 1.00 97.81 91 LEU A CA 1
ATOM 713 C C . LEU A 1 91 ? -3.116 1.696 5.209 1.00 97.81 91 LEU A C 1
ATOM 715 O O . LEU A 1 91 ? -2.303 0.911 5.695 1.00 97.81 91 LEU A O 1
ATOM 719 N N . LEU A 1 92 ? -2.770 2.830 4.606 1.00 96.19 92 LEU A N 1
ATOM 720 C CA . LEU A 1 92 ? -1.414 3.358 4.501 1.00 96.19 92 LEU A CA 1
ATOM 721 C C . LEU A 1 92 ? -1.258 4.525 5.470 1.00 96.19 92 LEU A C 1
ATOM 723 O O . LEU A 1 92 ? -2.116 5.404 5.518 1.00 96.19 92 LEU A O 1
ATOM 727 N N . PHE A 1 93 ? -0.161 4.545 6.223 1.00 94.38 93 PHE A N 1
ATOM 728 C CA . PHE A 1 93 ? 0.202 5.654 7.107 1.00 94.38 93 PHE A CA 1
ATOM 729 C C . PHE A 1 93 ? 1.640 6.088 6.827 1.00 94.38 93 PHE A C 1
ATOM 731 O O . PHE A 1 93 ? 2.557 5.276 6.955 1.00 94.38 93 PHE A O 1
ATOM 738 N N . ALA A 1 94 ? 1.829 7.360 6.480 1.00 89.62 94 ALA A N 1
ATOM 739 C CA . ALA A 1 94 ? 3.134 7.963 6.186 1.00 89.62 94 ALA A CA 1
ATOM 740 C C . ALA A 1 94 ? 3.571 9.015 7.226 1.00 89.62 94 ALA A C 1
ATOM 742 O O . ALA A 1 94 ? 4.643 9.610 7.112 1.00 89.62 94 ALA A O 1
ATOM 743 N N . GLY A 1 95 ? 2.757 9.228 8.264 1.00 81.75 95 GLY A N 1
ATOM 744 C CA . GLY A 1 95 ? 3.016 10.219 9.306 1.00 81.75 95 GLY A CA 1
ATOM 745 C C . GLY A 1 95 ? 2.632 11.654 8.908 1.00 81.75 95 GLY A C 1
ATOM 746 O O . GLY A 1 95 ? 2.433 11.944 7.732 1.00 81.75 95 GLY A O 1
ATOM 747 N N . PRO A 1 96 ? 2.487 12.562 9.892 1.00 71.00 96 PRO A N 1
ATOM 748 C CA . PRO A 1 96 ? 2.020 13.940 9.684 1.00 71.00 96 PRO A CA 1
ATOM 749 C C . PRO A 1 96 ? 3.020 14.845 8.944 1.00 71.00 96 PRO A C 1
ATOM 751 O O . PRO A 1 96 ? 2.605 15.805 8.309 1.00 71.00 96 PRO A O 1
ATOM 754 N N . ASP A 1 97 ? 4.315 14.529 9.005 1.00 66.31 97 ASP A N 1
ATOM 755 C CA . ASP A 1 97 ? 5.386 15.324 8.387 1.00 66.31 97 ASP A CA 1
ATOM 756 C C . ASP A 1 97 ? 6.112 14.559 7.274 1.00 66.31 97 ASP A C 1
ATOM 758 O O . ASP A 1 97 ? 7.222 14.940 6.920 1.00 66.31 97 ASP A O 1
ATOM 762 N N . ALA A 1 98 ? 5.487 13.488 6.751 1.00 58.06 98 ALA A N 1
ATOM 763 C CA . ALA A 1 98 ? 6.087 12.522 5.834 1.00 58.06 98 ALA A CA 1
ATOM 764 C C . ALA A 1 98 ? 7.423 12.007 6.385 1.00 58.06 98 ALA A C 1
ATOM 766 O O . ALA A 1 98 ? 8.471 12.626 6.214 1.00 58.06 98 ALA A O 1
ATOM 767 N N . TRP A 1 99 ? 7.397 10.867 7.080 1.00 64.12 99 TRP A N 1
ATOM 768 C CA . TRP A 1 99 ? 8.644 10.232 7.505 1.00 64.12 99 TRP A CA 1
ATOM 769 C C . TRP A 1 99 ? 9.656 10.203 6.354 1.00 64.12 99 TRP A C 1
ATOM 771 O O . TRP A 1 99 ? 9.282 9.908 5.216 1.00 64.12 99 TRP A O 1
ATOM 781 N N . GLU A 1 100 ? 10.934 10.468 6.653 1.00 60.44 100 GLU A N 1
ATOM 782 C CA . GLU A 1 100 ? 12.028 10.090 5.756 1.00 60.44 100 GLU A CA 1
ATOM 783 C C . GLU A 1 100 ? 11.947 8.565 5.615 1.00 60.44 100 GLU A C 1
ATOM 785 O O . GLU A 1 100 ? 12.426 7.829 6.482 1.00 60.44 100 GLU A O 1
ATOM 790 N N . GLY A 1 101 ? 11.190 8.084 4.621 1.00 61.47 101 GLY A N 1
ATOM 791 C CA . GLY A 1 101 ? 10.814 6.681 4.583 1.00 61.47 101 GLY A CA 1
ATOM 792 C C . GLY A 1 101 ? 9.383 6.267 4.363 1.00 61.47 101 GLY A C 1
ATOM 793 O O . GLY A 1 101 ? 9.036 5.246 4.943 1.00 61.47 101 GLY A O 1
ATOM 794 N N . GLY A 1 102 ? 8.567 6.970 3.582 1.00 83.88 102 GLY A N 1
ATOM 795 C CA . GLY A 1 102 ? 7.344 6.384 3.022 1.00 83.88 102 GLY A CA 1
ATOM 796 C C . GLY A 1 102 ? 6.321 5.829 4.032 1.00 83.88 102 GLY A C 1
ATOM 797 O O . GLY A 1 102 ? 6.298 6.200 5.206 1.00 83.88 102 GLY A O 1
ATOM 798 N N . ALA A 1 103 ? 5.457 4.918 3.576 1.00 92.25 103 ALA A N 1
ATOM 799 C CA . ALA A 1 103 ? 4.309 4.431 4.340 1.00 92.25 103 ALA A CA 1
ATOM 800 C C . ALA A 1 103 ? 4.487 3.031 4.952 1.00 92.25 103 ALA A C 1
ATOM 802 O O . ALA A 1 103 ? 5.127 2.139 4.384 1.00 92.25 103 ALA A O 1
ATOM 803 N N . VAL A 1 104 ? 3.852 2.815 6.104 1.00 94.19 104 VAL A N 1
ATOM 804 C CA . VAL A 1 104 ? 3.524 1.480 6.635 1.00 94.19 104 VAL A CA 1
ATOM 805 C C . VAL A 1 104 ? 2.110 1.083 6.224 1.00 94.19 104 VAL A C 1
ATOM 807 O O . VAL A 1 104 ? 1.291 1.950 5.918 1.00 94.19 104 VAL A O 1
ATOM 810 N N . VAL A 1 105 ? 1.834 -0.223 6.196 1.00 96.69 105 VAL A N 1
ATOM 811 C CA . VAL A 1 105 ? 0.598 -0.775 5.631 1.00 96.69 105 VAL A CA 1
ATOM 812 C C . VAL A 1 105 ? -0.067 -1.738 6.609 1.00 96.69 105 VAL A C 1
ATOM 814 O O . VAL A 1 105 ? 0.585 -2.630 7.157 1.00 96.69 105 VAL A O 1
ATOM 817 N N . TRP A 1 106 ? -1.385 -1.608 6.738 1.00 98.06 106 TRP A N 1
ATOM 818 C CA . TRP A 1 106 ? -2.257 -2.641 7.285 1.00 98.06 106 TRP A CA 1
ATOM 819 C C . TRP A 1 106 ? -3.230 -3.116 6.220 1.00 98.06 106 TRP A C 1
ATOM 821 O O . TRP A 1 106 ? -3.775 -2.298 5.483 1.00 98.06 106 TRP A O 1
ATOM 831 N N . VAL A 1 107 ? -3.485 -4.419 6.155 1.00 98.06 107 VAL A N 1
ATOM 832 C CA . VAL A 1 107 ? -4.539 -4.987 5.306 1.00 98.06 107 VAL A CA 1
ATOM 833 C C . VAL A 1 107 ? -5.465 -5.811 6.182 1.00 98.06 107 VAL A C 1
ATOM 835 O O . VAL A 1 107 ? -5.016 -6.704 6.897 1.00 98.06 107 VAL A O 1
ATOM 838 N N . ASP A 1 108 ? -6.749 -5.460 6.173 1.00 97.31 108 ASP A N 1
ATOM 839 C CA . ASP A 1 108 ? -7.783 -6.021 7.051 1.00 97.31 108 ASP A CA 1
ATOM 840 C C . ASP A 1 108 ? -7.410 -5.958 8.542 1.00 97.31 108 ASP A C 1
ATOM 842 O O . ASP A 1 108 ? -7.745 -6.833 9.339 1.00 97.31 108 ASP A O 1
ATOM 846 N N . GLY A 1 109 ? -6.685 -4.900 8.915 1.00 96.69 109 GLY A N 1
ATOM 847 C CA . GLY A 1 109 ? -6.195 -4.663 10.268 1.00 96.69 109 GLY A CA 1
ATOM 848 C C . GLY A 1 109 ? -4.884 -5.357 10.624 1.00 96.69 109 GLY A C 1
ATOM 849 O O . GLY A 1 109 ? -4.288 -5.017 11.642 1.00 96.69 109 GLY A O 1
ATOM 850 N N . GLU A 1 110 ? -4.381 -6.271 9.802 1.00 97.25 110 GLU A N 1
ATOM 851 C CA . GLU A 1 110 ? -3.093 -6.921 10.040 1.00 97.25 110 GLU A CA 1
ATOM 852 C C . GLU A 1 110 ? -1.952 -6.055 9.513 1.00 97.25 110 GLU A C 1
ATOM 854 O O . GLU A 1 110 ? -2.010 -5.578 8.380 1.00 97.25 110 GLU A O 1
ATOM 859 N N . SER A 1 111 ? -0.901 -5.862 10.315 1.00 96.25 111 SER A N 1
ATOM 860 C CA . SER A 1 111 ? 0.308 -5.174 9.848 1.00 96.25 111 SER A CA 1
ATOM 861 C C . SER A 1 111 ? 1.014 -6.045 8.812 1.00 96.25 111 SER A C 1
ATOM 863 O O . SER A 1 111 ? 1.282 -7.225 9.059 1.00 96.25 111 SER A O 1
ATOM 865 N N . VAL A 1 112 ? 1.311 -5.473 7.646 1.00 95.44 112 VAL A N 1
ATOM 866 C CA . VAL A 1 112 ? 1.946 -6.201 6.546 1.00 95.44 112 VAL A CA 1
ATOM 867 C C . VAL A 1 112 ? 3.418 -5.799 6.437 1.00 95.44 112 VAL A C 1
ATOM 869 O O . VAL A 1 112 ? 3.731 -4.607 6.452 1.00 95.44 112 VAL A O 1
ATOM 872 N N . PRO A 1 113 ? 4.354 -6.757 6.289 1.00 92.56 113 PRO A N 1
ATOM 873 C CA . PRO A 1 113 ? 5.749 -6.438 6.021 1.00 92.56 113 PRO A CA 1
ATOM 874 C C . PRO A 1 113 ? 5.915 -5.631 4.727 1.00 92.56 113 PRO A C 1
ATOM 876 O O . PRO A 1 113 ? 5.503 -6.062 3.648 1.00 92.56 113 PRO A O 1
ATOM 879 N N . VAL A 1 114 ? 6.582 -4.483 4.837 1.00 93.62 114 VAL A N 1
ATOM 880 C CA . VAL A 1 114 ? 6.889 -3.591 3.711 1.00 93.62 114 VAL A CA 1
ATOM 881 C C . VAL A 1 114 ? 8.398 -3.534 3.455 1.00 93.62 114 VAL A C 1
ATOM 883 O O . VAL A 1 114 ? 9.183 -3.692 4.397 1.00 93.62 114 VAL A O 1
ATOM 886 N N . PRO A 1 115 ? 8.846 -3.306 2.208 1.00 93.81 115 PRO A N 1
ATOM 887 C CA . PRO A 1 115 ? 10.264 -3.163 1.899 1.00 93.81 115 PRO A CA 1
ATOM 888 C C . PRO A 1 115 ? 10.863 -1.949 2.610 1.00 93.81 115 PRO A C 1
ATOM 890 O O . PRO A 1 115 ? 10.271 -0.870 2.608 1.00 93.81 115 PRO A O 1
ATOM 893 N N . ARG A 1 116 ? 12.056 -2.118 3.188 1.00 91.19 116 ARG A N 1
ATOM 894 C CA . ARG A 1 116 ? 12.762 -1.070 3.936 1.00 91.19 116 ARG A CA 1
ATOM 895 C C . ARG A 1 116 ? 14.095 -0.700 3.289 1.00 91.19 116 ARG A C 1
ATOM 897 O O . ARG A 1 116 ? 14.695 -1.527 2.597 1.00 91.19 116 ARG A O 1
ATOM 904 N N . ALA A 1 117 ? 14.560 0.525 3.512 1.00 87.12 117 ALA A N 1
ATOM 905 C CA . ALA A 1 117 ? 15.950 0.892 3.254 1.00 87.12 117 ALA A CA 1
ATOM 906 C C . ALA A 1 117 ? 16.857 0.467 4.427 1.00 87.12 117 ALA A C 1
ATOM 908 O O . ALA A 1 117 ? 16.396 -0.085 5.427 1.00 87.12 117 ALA A O 1
ATOM 909 N N . VAL A 1 118 ? 18.167 0.697 4.293 1.00 85.00 118 VAL A N 1
ATOM 910 C CA . VAL A 1 118 ? 19.181 0.275 5.283 1.00 85.00 118 VAL A CA 1
ATOM 911 C C . VAL A 1 118 ? 18.980 0.947 6.641 1.00 85.00 118 VAL A C 1
ATOM 913 O O . VAL A 1 118 ? 19.213 0.333 7.678 1.00 85.00 118 VAL A O 1
ATOM 916 N N . ASP A 1 119 ? 18.525 2.194 6.640 1.00 82.62 119 ASP A N 1
ATOM 917 C CA . ASP A 1 119 ? 18.195 2.943 7.850 1.00 82.62 119 ASP A CA 1
ATOM 918 C C . ASP A 1 119 ? 16.859 2.514 8.480 1.00 82.62 119 ASP A C 1
ATOM 920 O O . ASP A 1 119 ? 16.531 3.023 9.547 1.00 82.62 119 ASP A O 1
ATOM 924 N N . GLY A 1 120 ? 16.125 1.568 7.877 1.00 84.44 120 GLY A N 1
ATOM 925 C CA . GLY A 1 120 ? 14.829 1.022 8.305 1.00 84.44 120 GLY A CA 1
ATOM 926 C C . GLY A 1 120 ? 13.602 1.857 7.914 1.00 84.44 120 GLY A C 1
ATOM 927 O O . GLY A 1 120 ? 12.476 1.498 8.264 1.00 84.44 120 GLY A O 1
ATOM 928 N N . SER A 1 121 ? 13.803 2.930 7.153 1.00 84.44 121 SER A N 1
ATOM 929 C CA . SER A 1 121 ? 12.748 3.707 6.499 1.00 84.44 121 SER A CA 1
ATOM 930 C C . SER A 1 121 ? 11.922 2.825 5.537 1.00 84.44 121 SER A C 1
ATOM 932 O O . SER A 1 121 ? 12.452 1.873 4.956 1.00 84.44 121 SER A O 1
ATOM 934 N N . SER A 1 122 ? 10.604 3.047 5.406 1.00 90.56 122 SER A N 1
ATOM 935 C CA . SER A 1 122 ? 9.802 2.356 4.376 1.00 90.56 122 SER A CA 1
ATOM 936 C C . SER A 1 122 ? 10.169 2.853 2.985 1.00 90.56 122 SER A C 1
ATOM 938 O O . SER A 1 122 ? 10.546 4.002 2.777 1.00 90.56 122 SER A O 1
ATOM 940 N N . ARG A 1 123 ? 10.031 1.967 2.005 1.00 92.25 123 ARG A N 1
ATOM 941 C CA . ARG A 1 123 ? 10.201 2.307 0.592 1.00 92.25 123 ARG A CA 1
ATOM 942 C C . ARG A 1 123 ? 8.874 2.447 -0.146 1.00 92.25 123 ARG A C 1
ATOM 944 O O . ARG A 1 123 ? 8.896 2.624 -1.361 1.00 92.25 123 ARG A O 1
ATOM 951 N N . LEU A 1 124 ? 7.743 2.308 0.544 1.00 93.38 124 LEU A N 1
ATOM 952 C CA . LEU A 1 124 ? 6.426 2.457 -0.072 1.00 93.38 124 LEU A CA 1
ATOM 953 C C . LEU A 1 124 ? 5.986 3.911 -0.104 1.00 93.38 124 LEU A C 1
ATOM 955 O O . LEU A 1 124 ? 6.174 4.632 0.867 1.00 93.38 124 LEU A O 1
ATOM 959 N N . ASP A 1 125 ? 5.365 4.306 -1.203 1.00 90.88 125 ASP A N 1
ATOM 960 C CA . ASP A 1 125 ? 4.630 5.565 -1.291 1.00 90.88 125 ASP A CA 1
ATOM 961 C C . ASP A 1 125 ? 3.377 5.517 -0.389 1.00 90.88 125 ASP A C 1
ATOM 963 O O . ASP A 1 125 ? 2.947 4.438 0.033 1.00 90.88 125 ASP A O 1
ATOM 967 N N . ASP A 1 126 ? 2.776 6.668 -0.090 1.00 89.44 126 ASP A N 1
ATOM 968 C CA . ASP A 1 126 ? 1.545 6.761 0.718 1.00 89.44 126 ASP A CA 1
ATOM 969 C C . ASP A 1 126 ? 0.265 6.466 -0.078 1.00 89.44 126 ASP A C 1
ATOM 971 O O . ASP A 1 126 ? -0.836 6.426 0.480 1.00 89.44 126 ASP A O 1
ATOM 975 N N . TRP A 1 127 ? 0.424 6.213 -1.376 1.00 90.25 127 TRP A N 1
ATOM 976 C CA . TRP A 1 127 ? -0.647 5.935 -2.311 1.00 90.25 127 TRP A CA 1
ATOM 977 C C . TRP A 1 127 ? -0.635 4.486 -2.804 1.00 90.25 127 TRP A C 1
ATOM 979 O O . TRP A 1 127 ? 0.397 3.943 -3.214 1.00 90.25 127 TRP A O 1
ATOM 989 N N . GLY A 1 128 ? -1.821 3.881 -2.847 1.00 93.69 128 GLY A N 1
ATOM 990 C CA . GLY A 1 128 ? -2.033 2.544 -3.385 1.00 93.69 128 GLY A CA 1
ATOM 991 C C . GLY A 1 128 ? -3.380 2.400 -4.081 1.00 93.69 128 GLY A C 1
ATOM 992 O O . GLY A 1 128 ? -4.130 3.361 -4.234 1.00 93.69 128 GLY A O 1
ATOM 993 N N . TRP A 1 129 ? -3.659 1.198 -4.569 1.00 94.88 129 TRP A N 1
ATOM 994 C CA . TRP A 1 129 ? -4.913 0.860 -5.232 1.00 94.88 129 TRP A CA 1
ATOM 995 C C . TRP A 1 129 ? -5.124 -0.654 -5.260 1.00 94.88 129 TRP A C 1
ATOM 997 O O . TRP A 1 129 ? -4.181 -1.449 -5.260 1.00 94.88 129 TRP A O 1
ATOM 1007 N N . TRP A 1 130 ? -6.388 -1.061 -5.308 1.00 96.69 130 TRP A N 1
ATOM 1008 C CA . TRP A 1 130 ? -6.760 -2.455 -5.517 1.00 96.69 130 TRP A CA 1
ATOM 1009 C C . TRP A 1 130 ? -6.767 -2.772 -7.010 1.00 96.69 130 TRP A C 1
ATOM 1011 O O . TRP A 1 130 ? -7.418 -2.098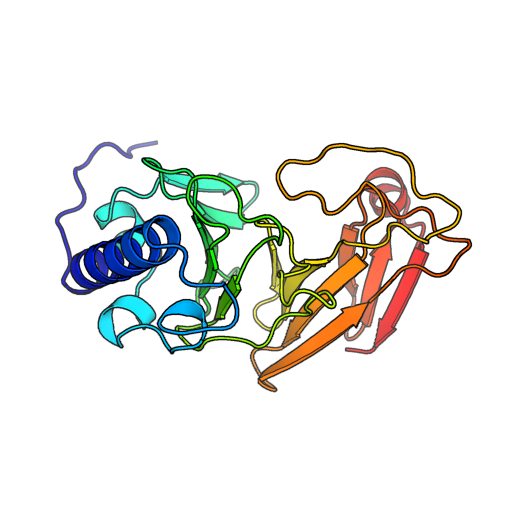 -7.801 1.00 96.69 130 TRP A O 1
ATOM 1021 N N . LEU A 1 131 ? -6.042 -3.816 -7.403 1.00 95.31 131 LEU A N 1
ATOM 1022 C CA . LEU A 1 131 ? -6.013 -4.318 -8.782 1.00 95.31 131 LEU A CA 1
ATOM 1023 C C . LEU A 1 131 ? -7.182 -5.273 -9.072 1.00 95.31 131 LEU A C 1
ATOM 1025 O O . LEU A 1 131 ? -7.527 -5.521 -10.224 1.00 95.31 131 LEU A O 1
ATOM 1029 N N . SER A 1 132 ? -7.717 -5.878 -8.013 1.00 95.12 132 SER A N 1
ATOM 1030 C CA . SER A 1 132 ? -8.870 -6.785 -7.964 1.00 95.12 132 SER A CA 1
ATOM 1031 C C . SER A 1 132 ? -9.265 -6.968 -6.493 1.00 95.12 132 SER A C 1
ATOM 1033 O O . SER A 1 132 ? -8.600 -6.413 -5.622 1.00 95.12 132 SER A O 1
ATOM 1035 N N . GLU A 1 133 ? -10.246 -7.822 -6.189 1.00 95.56 133 GLU A N 1
ATOM 1036 C CA . GLU A 1 133 ? -10.521 -8.235 -4.800 1.00 95.56 133 GLU A CA 1
ATOM 1037 C C . GLU A 1 133 ? -9.323 -8.882 -4.095 1.00 95.56 133 GLU A C 1
ATOM 1039 O O . GLU A 1 133 ? -9.231 -8.851 -2.875 1.00 95.56 133 GLU A O 1
ATOM 1044 N N . ARG A 1 134 ? -8.394 -9.481 -4.847 1.00 96.56 134 ARG A N 1
ATOM 1045 C CA . ARG A 1 134 ? -7.304 -10.276 -4.270 1.00 96.56 134 ARG A CA 1
ATOM 1046 C C . ARG A 1 134 ? -6.008 -9.498 -4.064 1.00 96.56 134 ARG A C 1
ATOM 1048 O O . ARG A 1 134 ? -5.233 -9.823 -3.168 1.00 96.56 134 ARG A O 1
ATOM 1055 N N . TYR A 1 135 ? -5.734 -8.521 -4.921 1.00 97.62 135 TYR A N 1
ATOM 1056 C CA . TYR A 1 135 ? -4.409 -7.913 -5.004 1.00 97.62 135 TYR A CA 1
ATOM 1057 C C . TYR A 1 135 ? -4.467 -6.417 -4.734 1.00 97.62 135 TYR A C 1
ATOM 1059 O O . TYR A 1 135 ? -5.109 -5.674 -5.480 1.00 97.62 135 TYR A O 1
ATOM 1067 N N . PHE A 1 136 ? -3.734 -5.983 -3.715 1.00 97.62 136 PHE A N 1
ATOM 1068 C CA . PHE A 1 136 ? -3.492 -4.576 -3.421 1.00 97.62 136 PHE A CA 1
ATOM 1069 C C . PHE A 1 136 ? -2.086 -4.188 -3.879 1.00 97.62 136 PHE A C 1
ATOM 1071 O O . PHE A 1 136 ? -1.147 -4.969 -3.724 1.00 97.62 136 PHE A O 1
ATOM 1078 N N . ALA A 1 137 ? -1.927 -2.997 -4.446 1.00 97.44 137 ALA A N 1
ATOM 1079 C CA . ALA A 1 137 ? -0.644 -2.495 -4.908 1.00 97.44 137 ALA A CA 1
ATOM 1080 C C . ALA A 1 137 ? -0.355 -1.101 -4.356 1.00 97.44 137 ALA A C 1
ATOM 1082 O O . ALA A 1 137 ? -1.256 -0.281 -4.202 1.00 97.44 137 ALA A O 1
ATOM 1083 N N . ALA A 1 138 ? 0.921 -0.829 -4.113 1.00 96.00 138 ALA A N 1
ATOM 1084 C CA . ALA A 1 138 ? 1.435 0.498 -3.806 1.00 96.00 138 ALA A CA 1
ATOM 1085 C C . ALA A 1 138 ? 2.710 0.750 -4.611 1.00 96.00 138 ALA A C 1
ATOM 1087 O O . ALA A 1 138 ? 3.419 -0.190 -5.005 1.00 96.00 138 ALA A O 1
ATOM 1088 N N . TRP A 1 139 ? 3.015 2.022 -4.859 1.00 94.50 139 TRP A N 1
ATOM 1089 C CA . TRP A 1 139 ? 4.296 2.368 -5.459 1.00 94.50 139 TRP A CA 1
ATOM 1090 C C . TRP A 1 139 ? 5.441 2.060 -4.497 1.00 94.50 139 TRP A C 1
ATOM 1092 O O . TRP A 1 139 ? 5.357 2.270 -3.290 1.00 94.50 139 TRP A O 1
ATOM 1102 N N . LEU A 1 140 ? 6.523 1.546 -5.070 1.00 94.62 140 LEU A N 1
ATOM 1103 C CA . LEU A 1 140 ? 7.777 1.262 -4.389 1.00 94.62 140 LEU A CA 1
ATOM 1104 C C . LEU A 1 140 ? 8.835 2.214 -4.943 1.00 94.62 140 LEU A C 1
ATOM 1106 O O . LEU A 1 140 ? 8.965 2.329 -6.160 1.00 94.62 140 LEU A O 1
ATOM 1110 N N . GLY A 1 141 ? 9.604 2.863 -4.080 1.00 92.44 141 GLY A N 1
ATOM 1111 C CA . GLY A 1 141 ? 10.660 3.794 -4.470 1.00 92.44 141 GLY A CA 1
ATOM 1112 C C . GLY A 1 141 ? 12.015 3.470 -3.848 1.00 92.44 141 GLY A C 1
ATOM 1113 O O . GLY A 1 141 ? 12.325 2.320 -3.516 1.00 92.44 141 GLY A O 1
ATOM 1114 N N . GLY A 1 142 ? 12.859 4.488 -3.715 1.00 90.12 142 GLY A N 1
ATOM 1115 C CA . GLY A 1 142 ? 14.224 4.384 -3.197 1.00 90.12 142 GLY A CA 1
ATOM 1116 C C . GLY A 1 142 ? 15.229 3.849 -4.221 1.00 90.12 142 GLY A C 1
ATOM 1117 O O . GLY A 1 142 ? 16.258 3.287 -3.848 1.00 90.12 142 GLY A O 1
ATOM 1118 N N . PHE A 1 143 ? 14.941 3.968 -5.521 1.00 91.62 143 PHE A N 1
ATOM 1119 C CA . PHE A 1 143 ? 15.806 3.481 -6.605 1.00 91.62 143 PHE A CA 1
ATOM 1120 C C . PHE A 1 143 ? 16.846 4.527 -7.039 1.00 91.62 143 PHE A C 1
ATOM 1122 O O . PHE A 1 143 ? 17.072 4.747 -8.225 1.00 91.62 143 PHE A O 1
ATOM 1129 N N . HIS A 1 144 ? 17.509 5.176 -6.077 1.00 89.75 144 HIS A N 1
ATOM 1130 C CA . HIS A 1 144 ? 18.438 6.289 -6.336 1.00 89.75 144 HIS A CA 1
ATOM 1131 C C . HIS A 1 144 ? 19.677 5.901 -7.152 1.00 89.75 144 HIS A C 1
ATOM 1133 O O . HIS A 1 144 ? 20.322 6.761 -7.741 1.00 89.75 144 HIS A O 1
ATOM 1139 N N . GLN A 1 145 ? 20.019 4.612 -7.174 1.00 91.12 145 GLN A N 1
ATOM 1140 C CA . GLN A 1 145 ? 21.149 4.075 -7.937 1.00 91.12 145 GLN A CA 1
ATOM 1141 C C . GLN A 1 145 ? 20.779 3.709 -9.381 1.00 91.12 145 GLN A C 1
ATOM 1143 O O . GLN A 1 145 ? 21.655 3.321 -10.149 1.00 91.12 145 GLN A O 1
ATOM 1148 N N . HIS A 1 146 ? 19.500 3.799 -9.753 1.00 93.69 146 HIS A N 1
ATOM 1149 C CA . HIS A 1 146 ? 19.052 3.429 -11.088 1.00 93.69 146 HIS A CA 1
ATOM 1150 C C . HIS A 1 146 ? 19.668 4.362 -12.153 1.00 93.69 146 HIS A C 1
ATOM 1152 O O . HIS A 1 146 ? 19.696 5.574 -11.933 1.00 93.69 146 HIS A O 1
ATOM 1158 N N . PRO A 1 147 ? 20.107 3.868 -13.330 1.00 94.38 147 PRO A N 1
ATOM 1159 C CA . PRO A 1 147 ? 20.784 4.699 -14.339 1.00 94.38 147 PRO A CA 1
ATOM 1160 C C . PRO A 1 147 ? 19.950 5.874 -14.862 1.00 94.38 147 PRO A C 1
ATOM 1162 O O . PRO A 1 147 ? 20.489 6.899 -15.274 1.00 94.38 147 PRO A O 1
ATOM 1165 N N . HIS A 1 148 ? 18.625 5.728 -14.835 1.00 92.12 148 HIS A N 1
ATOM 1166 C CA . HIS A 1 148 ? 17.675 6.774 -15.220 1.00 92.12 148 HIS A CA 1
ATOM 1167 C C . HIS A 1 148 ? 17.178 7.628 -14.039 1.00 92.12 148 HIS A C 1
ATOM 1169 O O . HIS A 1 148 ? 16.319 8.492 -14.235 1.00 92.12 148 HIS A O 1
ATOM 1175 N N . ALA A 1 149 ? 17.683 7.399 -12.822 1.00 91.00 149 ALA A N 1
ATOM 1176 C CA . ALA A 1 149 ? 17.326 8.206 -11.663 1.00 91.00 149 ALA A CA 1
ATOM 1177 C C . ALA A 1 149 ? 17.796 9.651 -11.849 1.00 91.00 149 ALA A C 1
ATOM 1179 O O . ALA A 1 149 ? 18.905 9.930 -12.312 1.00 91.00 149 ALA A O 1
ATOM 1180 N N . ARG A 1 150 ? 16.928 10.584 -11.473 1.00 86.75 150 ARG A N 1
ATOM 1181 C CA . ARG A 1 150 ? 17.217 12.017 -11.454 1.00 86.75 150 ARG A CA 1
ATOM 1182 C C . ARG A 1 150 ? 17.088 12.515 -10.026 1.00 86.75 150 ARG A C 1
ATOM 1184 O O . ARG A 1 150 ? 16.384 11.923 -9.210 1.00 86.75 150 ARG A O 1
ATOM 1191 N N . ILE A 1 151 ? 17.764 13.622 -9.727 1.00 76.19 151 ILE A N 1
ATOM 1192 C CA . ILE A 1 151 ? 17.552 14.316 -8.458 1.00 76.19 151 ILE A CA 1
ATOM 1193 C C . ILE A 1 151 ? 16.133 14.882 -8.493 1.00 76.19 151 ILE A C 1
ATOM 1195 O O . ILE A 1 151 ? 15.859 15.865 -9.183 1.00 76.19 151 ILE A O 1
ATOM 1199 N N . CYS A 1 152 ? 15.236 14.230 -7.765 1.00 70.12 152 CYS A N 1
ATOM 1200 C CA . CYS A 1 152 ? 13.851 14.630 -7.605 1.00 70.12 152 CYS A CA 1
ATOM 1201 C C . CYS A 1 152 ? 13.535 14.628 -6.114 1.00 70.12 152 CYS A C 1
ATOM 1203 O O . CYS A 1 152 ? 13.787 13.640 -5.428 1.00 70.12 152 CYS A O 1
ATOM 1205 N N . ILE A 1 153 ? 13.011 15.751 -5.631 1.00 66.12 153 ILE A N 1
ATOM 1206 C CA . ILE A 1 153 ? 12.461 15.857 -4.284 1.00 66.12 153 ILE A CA 1
ATOM 1207 C C . ILE A 1 153 ? 10.980 15.519 -4.427 1.00 66.12 153 ILE A C 1
ATOM 1209 O O . ILE A 1 153 ? 10.211 16.331 -4.940 1.00 66.12 153 ILE A O 1
ATOM 1213 N N . ASP A 1 154 ? 10.603 14.301 -4.056 1.00 71.56 154 ASP A N 1
ATOM 1214 C CA . ASP A 1 154 ? 9.206 13.982 -3.769 1.00 71.56 154 ASP A CA 1
ATOM 1215 C C . ASP A 1 154 ? 8.939 14.138 -2.264 1.00 71.56 154 ASP A C 1
ATOM 1217 O O . ASP A 1 154 ? 9.857 14.412 -1.487 1.00 71.56 154 ASP A O 1
ATOM 1221 N N . ALA A 1 155 ? 7.675 14.004 -1.860 1.00 67.88 155 ALA A N 1
ATOM 1222 C CA . ALA A 1 155 ? 7.258 14.215 -0.476 1.00 67.88 155 ALA A CA 1
ATOM 1223 C C . ALA A 1 155 ? 7.918 13.245 0.525 1.00 67.88 155 ALA A C 1
ATOM 1225 O O . ALA A 1 155 ? 7.964 13.562 1.707 1.00 67.88 155 ALA A O 1
ATOM 1226 N N . PHE A 1 156 ? 8.447 12.104 0.064 1.00 76.75 156 PHE A N 1
ATOM 1227 C CA . PHE A 1 156 ? 8.947 11.013 0.910 1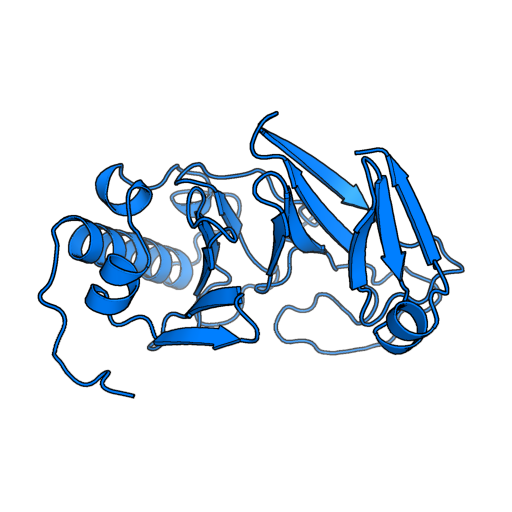.00 76.75 156 PHE A CA 1
ATOM 1228 C C . PHE A 1 156 ? 10.433 10.687 0.684 1.00 76.75 156 PHE A C 1
ATOM 1230 O O . PHE A 1 156 ? 10.952 9.737 1.271 1.00 76.75 156 PHE A O 1
ATOM 1237 N N . GLY A 1 157 ? 11.120 11.437 -0.181 1.00 80.69 157 GLY A N 1
ATOM 1238 C CA . GLY A 1 157 ? 12.496 11.171 -0.597 1.00 80.69 157 GLY A CA 1
ATOM 1239 C C . GLY A 1 157 ? 12.677 9.876 -1.400 1.00 80.69 157 GLY A C 1
ATOM 1240 O O . GLY A 1 157 ? 13.770 9.318 -1.394 1.00 80.69 157 GLY A O 1
ATOM 1241 N N . LEU A 1 158 ? 11.645 9.373 -2.082 1.00 86.44 158 LEU A N 1
ATOM 1242 C CA . LEU A 1 158 ? 11.653 8.065 -2.754 1.00 86.44 158 LEU A CA 1
ATOM 1243 C C . LEU A 1 158 ? 12.221 8.095 -4.187 1.00 86.44 158 LEU A C 1
ATOM 1245 O O . LEU A 1 158 ? 12.623 7.055 -4.716 1.00 86.44 158 LEU A O 1
ATOM 1249 N N . GLY A 1 159 ? 12.345 9.272 -4.794 1.00 88.19 159 GLY A N 1
ATOM 1250 C CA . GLY A 1 159 ? 12.906 9.471 -6.128 1.00 88.19 159 GLY A CA 1
ATOM 1251 C C . GLY A 1 159 ? 11.904 9.240 -7.266 1.00 88.19 159 GLY A C 1
ATOM 1252 O O . GLY A 1 159 ? 10.775 8.793 -7.080 1.00 88.19 159 GLY A O 1
ATOM 1253 N N . ASN A 1 160 ? 12.325 9.564 -8.494 1.00 90.81 160 ASN A N 1
ATOM 1254 C CA . ASN A 1 160 ? 11.446 9.501 -9.667 1.00 90.81 160 ASN A CA 1
ATOM 1255 C C . ASN A 1 160 ? 11.224 8.084 -10.200 1.00 90.81 160 ASN A C 1
ATOM 1257 O O . ASN A 1 160 ? 10.168 7.820 -10.758 1.00 90.81 160 ASN A O 1
ATOM 1261 N N . ILE A 1 161 ? 12.205 7.187 -10.071 1.00 93.44 161 ILE A N 1
ATOM 1262 C CA . ILE A 1 161 ? 12.079 5.811 -10.559 1.00 93.44 161 ILE A CA 1
ATOM 1263 C C . ILE A 1 161 ? 11.296 4.986 -9.547 1.00 93.44 161 ILE A C 1
ATOM 1265 O O . ILE A 1 161 ? 11.616 4.985 -8.358 1.00 93.44 161 ILE A O 1
ATOM 1269 N N . ARG A 1 162 ? 10.288 4.268 -10.039 1.00 93.88 162 ARG A N 1
ATOM 1270 C CA . ARG A 1 162 ? 9.315 3.535 -9.235 1.00 93.88 162 ARG A CA 1
ATOM 1271 C C . ARG A 1 162 ? 9.187 2.092 -9.695 1.00 93.88 162 ARG A C 1
ATOM 1273 O O . ARG A 1 162 ? 9.259 1.767 -10.876 1.00 93.88 162 ARG A O 1
ATOM 1280 N N . GLY A 1 163 ? 8.957 1.225 -8.726 1.00 95.50 163 GLY A N 1
ATOM 1281 C CA . GLY A 1 163 ? 8.470 -0.130 -8.906 1.00 95.50 163 GLY A CA 1
ATOM 1282 C C . GLY A 1 163 ? 7.094 -0.276 -8.271 1.00 95.50 163 GLY A C 1
ATOM 1283 O O . GLY A 1 163 ? 6.441 0.703 -7.904 1.00 95.50 163 GLY A O 1
ATOM 1284 N N . HIS A 1 164 ? 6.684 -1.522 -8.089 1.00 96.56 164 HIS A N 1
ATOM 1285 C CA . HIS A 1 164 ? 5.458 -1.859 -7.388 1.00 96.56 164 HIS A CA 1
ATOM 1286 C C . HIS A 1 164 ? 5.720 -2.861 -6.284 1.00 96.56 164 HIS A C 1
ATOM 1288 O O . HIS A 1 164 ? 6.465 -3.827 -6.451 1.00 96.56 164 HIS A O 1
ATOM 1294 N N . T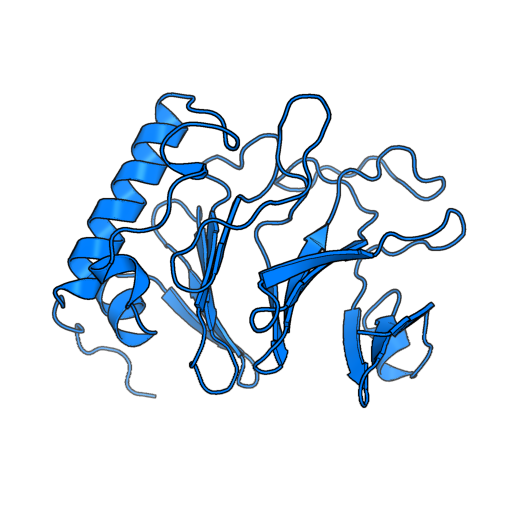RP A 1 165 ? 5.053 -2.642 -5.168 1.00 97.50 165 TRP A N 1
ATOM 1295 C CA . TRP A 1 165 ? 4.832 -3.656 -4.160 1.00 97.50 165 TRP A CA 1
ATOM 1296 C C . TRP A 1 165 ? 3.398 -4.150 -4.316 1.00 97.50 165 TRP A C 1
ATOM 1298 O O . TRP A 1 165 ? 2.474 -3.340 -4.356 1.00 97.50 165 TRP A O 1
ATOM 1308 N N . VAL A 1 166 ? 3.223 -5.461 -4.466 1.00 97.56 166 VAL A N 1
ATOM 1309 C CA . VAL A 1 166 ? 1.917 -6.090 -4.690 1.00 97.56 166 VAL A CA 1
ATOM 1310 C C . VAL A 1 166 ? 1.685 -7.127 -3.607 1.00 97.56 166 VAL A C 1
ATOM 1312 O O . VAL A 1 166 ? 2.479 -8.058 -3.465 1.00 97.56 166 VAL A O 1
ATOM 1315 N N . TYR A 1 167 ? 0.601 -6.965 -2.860 1.00 98.12 167 TYR A N 1
ATOM 1316 C CA . TYR A 1 167 ? 0.176 -7.851 -1.788 1.00 98.12 167 TYR A CA 1
ATOM 1317 C C . TYR A 1 167 ? -1.011 -8.699 -2.224 1.00 98.12 167 TYR A C 1
ATOM 1319 O O . TYR A 1 167 ? -2.010 -8.181 -2.720 1.00 98.12 167 TYR A O 1
ATOM 1327 N N . ASP A 1 168 ? -0.893 -10.005 -2.021 1.00 97.19 168 ASP A N 1
ATOM 1328 C CA . ASP A 1 168 ? -1.951 -10.985 -2.223 1.00 97.19 168 ASP A CA 1
ATOM 1329 C C . ASP A 1 168 ? -2.627 -11.277 -0.881 1.00 97.19 168 ASP A C 1
ATOM 1331 O O . ASP A 1 168 ? -2.022 -11.883 0.010 1.00 97.19 168 ASP A O 1
ATOM 1335 N N . VAL A 1 169 ? -3.884 -10.859 -0.725 1.00 97.19 169 VAL A N 1
ATOM 1336 C CA . VAL A 1 169 ? -4.627 -11.051 0.533 1.00 97.19 169 VAL A CA 1
ATOM 1337 C C . VAL A 1 169 ? -4.965 -12.510 0.808 1.00 97.19 169 VAL A C 1
ATOM 1339 O O . VAL A 1 169 ? -5.113 -12.903 1.965 1.00 97.19 169 VAL A O 1
ATOM 1342 N N . GLN A 1 170 ? -5.068 -13.328 -0.241 1.00 95.62 170 GLN A N 1
ATOM 1343 C CA . GLN A 1 170 ? -5.443 -14.729 -0.115 1.00 95.62 170 GLN A CA 1
ATOM 1344 C C . GLN A 1 170 ? -4.282 -15.550 0.445 1.00 95.62 170 GLN A C 1
ATOM 1346 O O . GLN A 1 170 ? -4.482 -16.386 1.327 1.00 95.62 170 GLN A O 1
ATOM 1351 N N . THR A 1 171 ? -3.068 -15.317 -0.054 1.00 95.88 171 THR A N 1
ATOM 1352 C CA . THR A 1 171 ? -1.859 -16.018 0.411 1.00 95.88 171 THR A CA 1
ATOM 1353 C C . THR A 1 171 ? -1.136 -15.281 1.534 1.00 95.88 171 THR A C 1
ATOM 1355 O O . THR A 1 171 ? -0.272 -15.873 2.181 1.00 95.88 171 THR A O 1
ATOM 1358 N N . ARG A 1 172 ? -1.487 -14.013 1.784 1.00 95.88 172 ARG A N 1
ATOM 1359 C CA . ARG A 1 172 ? -0.823 -13.106 2.734 1.00 95.88 172 ARG A CA 1
ATOM 1360 C C . ARG A 1 172 ? 0.661 -12.913 2.433 1.00 95.88 172 ARG A C 1
ATOM 1362 O O . ARG A 1 172 ? 1.498 -12.855 3.333 1.00 95.88 172 ARG A O 1
ATOM 1369 N N . THR A 1 173 ? 0.995 -12.827 1.151 1.00 95.75 173 THR A N 1
ATOM 1370 C CA . THR A 1 173 ? 2.371 -12.627 0.685 1.00 95.75 173 THR A CA 1
ATOM 1371 C C . THR A 1 173 ? 2.468 -11.392 -0.184 1.00 95.75 173 THR A C 1
ATOM 1373 O O . THR A 1 173 ? 1.575 -11.123 -0.985 1.00 95.75 173 THR A O 1
ATOM 1376 N N . ALA A 1 174 ? 3.587 -10.682 -0.078 1.00 96.00 174 ALA A N 1
ATOM 1377 C CA . ALA A 1 174 ? 3.902 -9.580 -0.968 1.00 96.00 174 ALA A CA 1
ATOM 1378 C C . ALA A 1 174 ? 5.053 -9.924 -1.914 1.00 96.00 174 ALA A C 1
ATOM 1380 O O . ALA A 1 174 ? 5.967 -10.668 -1.556 1.00 96.00 174 ALA A O 1
ATOM 1381 N N . GLN A 1 175 ? 5.043 -9.308 -3.090 1.00 95.56 175 GLN A N 1
ATOM 1382 C CA . GLN A 1 175 ? 6.158 -9.321 -4.028 1.00 95.56 175 GLN A CA 1
ATOM 1383 C C . GLN A 1 175 ? 6.547 -7.900 -4.431 1.00 95.56 175 GLN A C 1
ATOM 1385 O O . GLN A 1 175 ? 5.703 -7.010 -4.537 1.00 95.56 175 GLN A O 1
ATOM 1390 N N . CYS A 1 176 ? 7.843 -7.699 -4.664 1.00 96.62 176 CYS A N 1
ATOM 1391 C CA . CYS A 1 176 ? 8.383 -6.449 -5.187 1.00 96.62 176 CYS A CA 1
ATOM 1392 C C . CYS A 1 176 ? 8.723 -6.629 -6.660 1.00 96.62 176 CYS A C 1
ATOM 1394 O O . CYS A 1 176 ? 9.484 -7.525 -7.021 1.00 96.62 176 CYS A O 1
ATOM 1396 N N . ILE A 1 177 ? 8.196 -5.746 -7.495 1.00 95.88 177 ILE A N 1
ATOM 1397 C CA . ILE A 1 177 ? 8.435 -5.730 -8.929 1.00 95.88 177 ILE A CA 1
ATOM 1398 C C . ILE A 1 177 ? 9.148 -4.426 -9.244 1.00 95.88 177 ILE A C 1
ATOM 1400 O O . ILE A 1 177 ? 8.559 -3.348 -9.196 1.00 95.88 177 ILE A O 1
ATOM 1404 N N . ILE A 1 178 ? 10.441 -4.535 -9.524 1.00 94.94 178 ILE A N 1
ATOM 1405 C CA . ILE A 1 178 ? 11.345 -3.393 -9.678 1.00 94.94 178 ILE A CA 1
ATOM 1406 C C . ILE A 1 178 ? 11.783 -3.260 -11.141 1.00 94.94 178 ILE A C 1
ATOM 1408 O O . ILE A 1 178 ? 11.907 -4.295 -11.801 1.00 94.94 178 ILE A O 1
ATOM 1412 N N . PRO A 1 179 ? 11.999 -2.042 -11.663 1.00 94.44 179 PRO A N 1
ATOM 1413 C CA . PRO A 1 179 ? 12.509 -1.861 -13.021 1.00 94.44 179 PRO A CA 1
ATOM 1414 C C . PRO A 1 179 ? 13.925 -2.432 -13.167 1.00 94.44 179 PRO A C 1
ATOM 1416 O O . PRO A 1 179 ? 14.717 -2.374 -12.225 1.00 94.44 179 PRO A O 1
ATOM 1419 N N . ASP A 1 180 ? 14.241 -2.960 -14.351 1.00 94.31 180 ASP A N 1
ATOM 1420 C CA . ASP A 1 180 ? 15.635 -3.203 -14.753 1.00 94.31 180 ASP A CA 1
ATOM 1421 C C . ASP A 1 180 ? 16.302 -1.891 -15.182 1.00 94.31 180 ASP A C 1
ATOM 1423 O O . ASP A 1 180 ? 15.616 -0.949 -15.560 1.00 94.31 180 ASP A O 1
ATOM 1427 N N . ASP A 1 181 ? 17.633 -1.872 -15.266 1.00 94.69 181 ASP A N 1
ATOM 1428 C CA . ASP A 1 181 ? 18.441 -0.694 -15.623 1.00 94.69 181 ASP A CA 1
ATOM 1429 C C . ASP A 1 181 ? 18.015 0.047 -16.904 1.00 94.69 181 ASP A C 1
ATOM 1431 O O . ASP A 1 181 ? 18.269 1.242 -17.034 1.00 94.69 181 ASP A O 1
ATOM 1435 N N . ALA A 1 182 ? 17.382 -0.645 -17.858 1.00 92.44 182 ALA A N 1
ATOM 1436 C CA . ALA A 1 182 ? 16.893 -0.066 -19.112 1.00 92.44 182 ALA A CA 1
ATOM 1437 C C . ALA A 1 182 ? 15.467 0.520 -19.020 1.00 92.44 182 ALA A C 1
ATOM 1439 O O . ALA A 1 182 ? 14.955 1.060 -20.001 1.00 92.44 182 ALA A O 1
ATOM 1440 N N . GLN A 1 183 ? 14.790 0.376 -17.879 1.00 91.88 183 GLN A N 1
ATOM 1441 C CA . GLN A 1 183 ? 13.372 0.682 -17.703 1.00 91.88 183 GLN A CA 1
ATOM 1442 C C . GLN A 1 183 ? 13.180 1.937 -16.847 1.00 91.88 183 GLN A C 1
ATOM 1444 O O . GLN A 1 183 ? 13.231 1.912 -15.622 1.00 91.88 183 GLN A O 1
ATOM 1449 N N . ALA A 1 184 ? 12.902 3.066 -17.496 1.00 91.19 184 ALA A N 1
ATOM 1450 C CA . ALA A 1 184 ? 12.643 4.338 -16.823 1.00 91.19 184 ALA A CA 1
ATOM 1451 C C . ALA A 1 184 ? 11.179 4.454 -16.349 1.00 91.19 184 ALA A C 1
ATOM 1453 O O . ALA A 1 184 ? 10.395 5.241 -16.876 1.00 91.19 184 ALA A O 1
ATOM 1454 N N . TRP A 1 185 ? 10.788 3.637 -15.373 1.00 93.56 185 TRP A N 1
ATOM 1455 C CA . TRP A 1 185 ? 9.433 3.641 -14.815 1.00 93.56 185 TRP A CA 1
ATOM 1456 C C . TRP A 1 185 ? 9.218 4.829 -13.871 1.00 93.56 185 TRP A C 1
ATOM 1458 O O . TRP A 1 185 ? 9.425 4.711 -12.668 1.00 93.56 185 TRP A O 1
ATOM 1468 N N . GLU A 1 186 ? 8.798 5.977 -14.405 1.00 91.06 186 GLU A N 1
ATOM 1469 C CA . GLU A 1 186 ? 8.525 7.170 -13.585 1.00 91.06 186 GLU A CA 1
ATOM 1470 C C . GLU A 1 186 ? 7.093 7.206 -13.031 1.00 91.06 186 GLU A C 1
ATOM 1472 O O . GLU A 1 186 ? 6.862 7.603 -11.891 1.00 91.06 186 GLU A O 1
ATOM 1477 N N . THR A 1 187 ? 6.107 6.764 -13.818 1.00 92.81 187 THR A N 1
ATOM 1478 C CA . THR A 1 187 ? 4.696 6.696 -13.389 1.00 92.81 187 THR A CA 1
ATOM 1479 C C . THR A 1 187 ? 4.040 5.379 -13.809 1.00 92.81 187 THR A C 1
ATOM 1481 O O . THR A 1 187 ? 2.984 5.383 -14.453 1.00 92.81 187 THR A O 1
ATOM 1484 N N . PRO A 1 188 ? 4.656 4.234 -13.462 1.00 94.94 188 PRO A N 1
ATOM 1485 C CA . PRO A 1 188 ? 4.253 2.958 -14.018 1.00 94.94 188 PRO A CA 1
ATOM 1486 C C . PRO A 1 188 ? 2.831 2.589 -13.592 1.00 94.94 188 PRO A C 1
ATOM 1488 O O . PRO A 1 188 ? 2.366 2.946 -12.502 1.00 94.94 188 PRO A O 1
ATOM 1491 N N . ARG A 1 189 ? 2.133 1.882 -14.482 1.00 94.69 189 ARG A N 1
ATOM 1492 C CA . ARG A 1 189 ? 0.751 1.423 -14.296 1.00 94.69 189 ARG A CA 1
ATOM 1493 C C . ARG A 1 189 ? 0.697 -0.090 -14.241 1.00 94.69 189 ARG A C 1
ATOM 1495 O O . ARG A 1 189 ? 1.522 -0.764 -14.852 1.00 94.69 189 ARG A O 1
ATOM 1502 N N . LEU A 1 190 ? -0.300 -0.601 -13.531 1.00 94.88 190 LEU A N 1
ATOM 1503 C CA . LEU A 1 190 ? -0.548 -2.025 -13.372 1.00 94.88 190 LEU A CA 1
ATOM 1504 C C . LEU A 1 190 ? -1.947 -2.388 -13.840 1.00 94.88 190 LEU A C 1
ATOM 1506 O O . LEU A 1 190 ? -2.895 -1.634 -13.635 1.00 94.88 190 LEU A O 1
ATOM 1510 N N . GLN A 1 191 ? -2.071 -3.586 -14.393 1.00 94.69 191 GLN A N 1
ATOM 1511 C CA . GLN A 1 191 ? -3.351 -4.206 -14.693 1.00 94.69 191 GLN A CA 1
ATOM 1512 C C . GLN A 1 191 ? -3.244 -5.721 -14.524 1.00 94.69 191 GLN A C 1
ATOM 1514 O O . GLN A 1 191 ? -2.230 -6.315 -14.885 1.00 94.69 191 GLN A O 1
ATOM 1519 N N . ILE A 1 192 ? -4.300 -6.358 -14.022 1.00 94.88 192 ILE A N 1
ATOM 1520 C CA . ILE A 1 192 ? -4.417 -7.818 -14.058 1.00 94.88 192 ILE A CA 1
ATOM 1521 C C . ILE A 1 192 ? -5.063 -8.231 -15.381 1.00 94.88 192 ILE A C 1
ATOM 1523 O O . ILE A 1 192 ? -6.151 -7.770 -15.726 1.00 94.88 192 ILE A O 1
ATOM 1527 N N . VAL A 1 193 ? -4.391 -9.113 -16.120 1.00 93.50 193 VAL A N 1
ATOM 1528 C CA . VAL A 1 193 ? -4.893 -9.710 -17.363 1.00 93.50 193 VAL A CA 1
ATOM 1529 C C . VAL A 1 193 ? -4.811 -11.227 -17.230 1.00 93.50 193 VAL A C 1
ATOM 1531 O O . VAL A 1 193 ? -3.739 -11.823 -17.336 1.00 93.50 193 VAL A O 1
ATOM 1534 N N . GLY A 1 194 ? -5.957 -11.862 -16.977 1.00 90.62 194 GLY A N 1
ATOM 1535 C CA . GLY A 1 194 ? -6.001 -13.275 -16.604 1.00 90.62 194 GLY A CA 1
ATOM 1536 C C . GLY A 1 194 ? -5.333 -13.491 -15.245 1.00 90.62 194 GLY A C 1
ATOM 1537 O O . GLY A 1 194 ? -5.759 -12.909 -14.256 1.00 90.62 194 GLY A O 1
ATOM 1538 N N . ASN A 1 195 ? -4.275 -14.302 -15.214 1.00 90.00 195 ASN A N 1
ATOM 1539 C CA . ASN A 1 195 ? -3.493 -14.584 -14.000 1.00 90.00 195 ASN A CA 1
ATOM 1540 C C . ASN A 1 195 ? -2.139 -13.855 -13.994 1.00 90.00 195 ASN A C 1
ATOM 1542 O O . ASN A 1 195 ? -1.246 -14.209 -13.224 1.00 90.00 195 ASN A O 1
ATOM 1546 N N . ASP A 1 196 ? -1.955 -12.892 -14.893 1.00 95.62 196 ASP A N 1
ATOM 1547 C CA . ASP A 1 196 ? -0.711 -12.149 -15.001 1.00 95.62 196 ASP A CA 1
ATOM 1548 C C . ASP A 1 196 ? -0.928 -10.700 -14.580 1.00 95.62 196 ASP A C 1
ATOM 1550 O O . ASP A 1 196 ? -1.956 -10.085 -14.881 1.00 95.62 196 ASP A O 1
ATOM 1554 N N . LEU A 1 197 ? 0.092 -10.143 -13.941 1.00 96.25 197 LEU A N 1
ATOM 1555 C CA . LEU A 1 197 ? 0.241 -8.716 -13.760 1.00 96.25 197 LEU A CA 1
ATOM 1556 C C . LEU A 1 197 ? 0.976 -8.131 -14.964 1.00 96.25 197 LEU A C 1
ATOM 1558 O O . LEU A 1 197 ? 2.114 -8.505 -15.259 1.00 96.25 197 LEU A O 1
ATOM 1562 N N . VAL A 1 198 ? 0.334 -7.188 -15.638 1.00 97.19 198 VAL A N 1
ATOM 1563 C CA . VAL A 1 198 ? 0.909 -6.417 -16.737 1.00 97.19 198 VAL A CA 1
ATOM 1564 C C . VAL A 1 198 ? 1.321 -5.053 -16.211 1.00 97.19 198 VAL A C 1
ATOM 1566 O O . VAL A 1 198 ? 0.530 -4.365 -15.564 1.00 97.19 198 VAL A O 1
ATOM 1569 N N . ILE A 1 199 ? 2.566 -4.678 -16.483 1.00 96.69 199 ILE A N 1
ATOM 1570 C CA . ILE A 1 199 ? 3.157 -3.399 -16.108 1.00 96.69 199 ILE A CA 1
ATOM 1571 C C . ILE A 1 199 ? 3.378 -2.579 -17.371 1.00 96.69 199 ILE A C 1
ATOM 1573 O O . ILE A 1 199 ? 3.952 -3.064 -18.349 1.00 96.69 199 ILE A O 1
ATOM 1577 N N . TYR A 1 200 ? 2.980 -1.317 -17.313 1.00 96.31 200 TYR A N 1
ATOM 1578 C CA . TYR A 1 200 ? 3.234 -0.305 -18.333 1.00 96.31 200 TYR A CA 1
ATOM 1579 C C . TYR A 1 200 ? 4.146 0.769 -17.740 1.00 96.31 200 TYR A C 1
ATOM 1581 O O . TYR A 1 200 ? 4.041 1.059 -16.545 1.00 96.31 200 TYR A O 1
ATOM 1589 N N . ALA A 1 201 ? 5.040 1.354 -18.542 1.00 92.56 201 ALA A N 1
ATOM 1590 C CA . ALA A 1 201 ? 5.974 2.367 -18.042 1.00 92.56 201 ALA A CA 1
ATOM 1591 C C . ALA A 1 201 ? 5.254 3.659 -17.617 1.00 92.56 201 ALA A C 1
ATOM 1593 O O . ALA A 1 201 ? 5.680 4.320 -16.667 1.00 92.56 201 ALA A O 1
ATOM 1594 N N . ASP A 1 202 ? 4.139 3.972 -18.282 1.00 93.50 202 ASP A N 1
ATOM 1595 C CA . ASP A 1 202 ? 3.250 5.083 -17.966 1.00 93.50 202 ASP A CA 1
ATOM 1596 C C . ASP A 1 202 ? 1.802 4.834 -18.455 1.00 93.50 202 ASP A C 1
ATOM 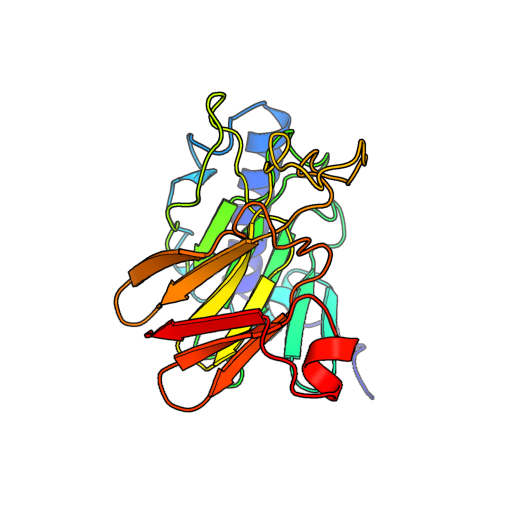1598 O O . ASP A 1 202 ? 1.426 3.743 -18.899 1.00 93.50 202 ASP A O 1
ATOM 1602 N N . LEU A 1 203 ? 0.953 5.861 -18.332 1.00 92.62 203 LEU A N 1
ATOM 1603 C CA . LEU A 1 203 ? -0.444 5.822 -18.771 1.00 92.62 203 LEU A CA 1
ATOM 1604 C C . LEU A 1 203 ? -0.605 5.822 -20.303 1.00 92.62 203 LEU A C 1
ATOM 1606 O O . LEU A 1 203 ? -1.606 5.308 -20.806 1.00 92.62 203 LEU 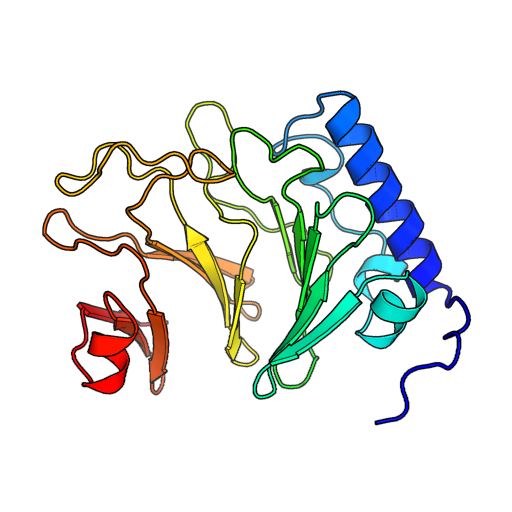A O 1
ATOM 1610 N N . GLU A 1 204 ? 0.322 6.421 -21.047 1.00 94.62 204 GLU A N 1
ATOM 1611 C CA . GLU A 1 204 ? 0.275 6.439 -22.510 1.00 94.62 204 GLU A CA 1
ATOM 1612 C C . GLU A 1 204 ? 0.550 5.041 -23.069 1.00 94.62 204 GLU A C 1
ATOM 1614 O O . GLU A 1 204 ? -0.223 4.542 -23.891 1.00 94.62 204 GLU A O 1
ATOM 1619 N N . ASP A 1 205 ? 1.582 4.377 -22.552 1.00 94.88 205 ASP A N 1
ATOM 1620 C CA . ASP A 1 205 ? 1.911 2.990 -22.860 1.00 94.88 205 ASP A CA 1
ATOM 1621 C C . ASP A 1 205 ? 0.746 2.055 -22.540 1.00 94.88 205 ASP A C 1
ATOM 1623 O O . ASP A 1 205 ? 0.384 1.223 -23.373 1.00 94.88 205 ASP A O 1
ATOM 1627 N N . MET A 1 206 ? 0.084 2.246 -21.396 1.00 94.94 206 MET A N 1
ATOM 1628 C CA . MET A 1 206 ? -1.125 1.496 -21.046 1.00 94.94 206 MET A CA 1
ATOM 1629 C C . MET A 1 206 ? -2.246 1.695 -22.072 1.00 94.94 206 MET A C 1
ATOM 1631 O O . MET A 1 206 ? -2.840 0.723 -22.540 1.00 94.94 206 MET A O 1
ATOM 1635 N N . ARG A 1 207 ? -2.525 2.942 -22.471 1.00 94.69 207 ARG A N 1
ATOM 1636 C CA . ARG A 1 207 ? -3.560 3.249 -23.477 1.00 94.69 207 ARG A CA 1
ATOM 1637 C C . ARG A 1 207 ? -3.228 2.678 -24.854 1.00 94.69 207 ARG A C 1
ATOM 1639 O O . ARG A 1 207 ? -4.140 2.330 -25.599 1.00 94.69 207 ARG A O 1
ATOM 1646 N N . ALA A 1 208 ? -1.945 2.590 -25.186 1.00 95.44 208 ALA A N 1
ATOM 1647 C CA . ALA A 1 208 ? -1.457 2.026 -26.436 1.00 95.44 208 ALA A CA 1
ATOM 1648 C C . ALA A 1 208 ? -1.237 0.501 -26.387 1.00 95.44 208 ALA A C 1
ATOM 1650 O O . ALA A 1 208 ? -0.884 -0.083 -27.411 1.00 95.44 208 ALA A O 1
ATOM 1651 N N . GLY A 1 209 ? -1.416 -0.144 -25.227 1.00 94.44 209 GLY A N 1
ATOM 1652 C CA . GLY A 1 209 ? -1.150 -1.573 -25.034 1.00 94.44 209 GLY A CA 1
ATOM 1653 C C . GLY A 1 209 ? 0.334 -1.955 -25.123 1.00 94.44 209 GLY A C 1
ATOM 1654 O O . GLY A 1 209 ? 0.656 -3.096 -25.448 1.00 94.44 209 GLY A O 1
ATOM 1655 N N . ARG A 1 210 ? 1.252 -1.013 -24.877 1.00 95.56 210 ARG A N 1
ATOM 1656 C CA . ARG A 1 210 ? 2.705 -1.236 -24.915 1.00 95.56 210 ARG A CA 1
ATOM 1657 C C . ARG A 1 210 ? 3.196 -1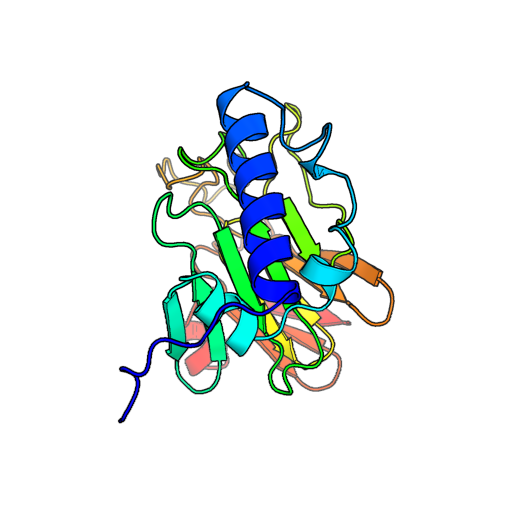.731 -23.560 1.00 95.56 210 ARG A C 1
ATOM 1659 O O . ARG A 1 210 ? 3.542 -0.949 -22.683 1.00 95.56 210 ARG A O 1
ATOM 1666 N N . GLU A 1 211 ? 3.194 -3.045 -23.382 1.00 95.75 211 GLU A N 1
ATOM 1667 C CA . GLU A 1 211 ? 3.640 -3.672 -22.137 1.00 95.75 211 GLU A CA 1
ATOM 1668 C C . GLU A 1 211 ? 5.135 -3.420 -21.898 1.00 95.75 211 GLU A C 1
ATOM 1670 O O . GLU A 1 211 ? 5.973 -3.712 -22.751 1.00 95.75 211 GLU A O 1
ATOM 1675 N N . ALA A 1 212 ? 5.478 -2.928 -20.708 1.00 94.25 212 ALA A N 1
ATOM 1676 C CA . ALA A 1 212 ? 6.865 -2.834 -20.268 1.00 94.25 212 ALA A CA 1
ATOM 1677 C C . ALA A 1 212 ? 7.348 -4.161 -19.668 1.00 94.25 212 ALA A C 1
ATOM 1679 O O . ALA A 1 212 ? 8.510 -4.539 -19.831 1.00 94.25 212 ALA A O 1
ATOM 1680 N N . ARG A 1 213 ? 6.467 -4.867 -18.948 1.00 95.81 213 ARG A N 1
ATOM 1681 C CA . ARG A 1 213 ? 6.747 -6.184 -18.367 1.00 95.81 213 ARG A CA 1
ATOM 1682 C C . ARG A 1 213 ? 5.453 -6.936 -18.066 1.00 95.81 213 ARG A C 1
ATOM 1684 O O . ARG A 1 213 ? 4.435 -6.332 -17.748 1.00 95.81 213 ARG A O 1
ATOM 1691 N N . ARG A 1 214 ? 5.534 -8.266 -18.076 1.00 96.06 214 ARG A N 1
ATOM 1692 C CA . ARG A 1 214 ? 4.488 -9.174 -17.604 1.00 96.06 214 ARG A CA 1
ATOM 1693 C C . ARG A 1 214 ? 5.055 -10.127 -16.554 1.00 96.06 214 ARG A C 1
ATOM 1695 O O . ARG A 1 214 ? 6.134 -10.683 -16.753 1.00 96.06 214 ARG A O 1
ATOM 1702 N N . VAL A 1 215 ? 4.344 -10.296 -15.444 1.00 94.88 215 VAL A N 1
ATOM 1703 C CA . VAL A 1 215 ? 4.745 -11.132 -14.301 1.00 94.88 215 VAL A CA 1
ATOM 1704 C C . VAL A 1 215 ? 3.596 -12.066 -13.941 1.00 94.88 215 VAL A C 1
ATOM 1706 O O . VAL A 1 215 ? 2.439 -11.658 -13.953 1.00 94.88 215 VAL A O 1
ATOM 1709 N N . ARG A 1 216 ? 3.901 -13.324 -13.620 1.00 92.56 216 ARG A N 1
ATOM 1710 C CA . ARG A 1 216 ? 2.894 -14.287 -13.167 1.00 92.56 216 ARG A CA 1
ATOM 1711 C C . ARG A 1 216 ? 2.551 -14.043 -11.693 1.00 92.56 216 ARG A C 1
ATOM 1713 O O . ARG A 1 216 ? 3.476 -13.947 -10.888 1.00 92.56 216 ARG A O 1
ATOM 1720 N N . LEU A 1 217 ? 1.259 -13.955 -11.367 1.00 86.12 217 LEU A N 1
ATOM 1721 C CA . LEU A 1 217 ? 0.750 -13.844 -9.992 1.00 86.12 217 LEU A CA 1
ATOM 1722 C C . LEU A 1 217 ? 0.383 -15.205 -9.382 1.00 86.12 217 LEU A C 1
ATOM 1724 O O . LEU A 1 217 ? 0.144 -16.170 -10.150 1.00 86.12 217 LEU A O 1
#

Sequence (217 aa):
MLFDEDCPPTPASQALRAWHATLIEAARNGVRPDQGVFTQAMPPLAASARVHDFRAAEWKIFDTAGEIHAREQDHWSAWAFFSPEQAHCALLFAGPDAWEGGAVVWVDGESVPVPRAVDGSSRLDDWGWWLSERYFAAWLGGFHQHPHARICIDAFGLGNIRGHWVYDVQTRTAQCIIPDDAQAWETPRLQIVGNDLVIYADLEDMRAGREARRVRL

Foldseek 3Di:
DDDPDQLAADQLLVLLLVLVVVVQVCVVVVNACQDDSNQAFRDLSPLPDFPSSLVNNVWDWDADPQWIKTADDPQSFKIWTAASVRPKIKIWGQYSQRPLAATWIDISRHGADADADPVRGGQWHRDWYHQHPFKIKTKGFQVCVQPLWDPDDDSNSRTQAIWMWMAGPVVRDIDTGHDDSVQRQRAKDWHDDPQKIFIASHPVCVVVVNTPDIGGD

pLDDT: mean 90.66, std 10.01, range [41.38, 98.19]